Protein AF-A0A1N6FD63-F1 (afdb_monomer)

Foldseek 3Di:
DDDPPDFDDQAPLLAKEKEFPCLVVVVFPWWKWAAADAPDPRYLRIYIYGPPQDPVNVVDPVRIDIDDVRSSCSSPVQSQFCSPPDHGFIKTWDDPPVDIWIARPVVRDTDDSVSGHDHPDPPPPPDDWDFDDPVPDDPLLNVQQVLVVVLLVLLCVVVVHPDQADKTWTQDPPNQHIKIDHPDQFRFIWGAGSVRFIATDTNVDDPVRSVVCVVVPDTDPSVVSND

Solvent-accessible surface area (backbone atoms only — not comparable to full-atom values): 13283 Å² total; per-residue (Å²): 134,80,78,82,76,88,65,70,83,65,50,89,87,56,35,25,25,39,32,29,54,40,39,78,71,61,79,18,58,70,24,39,40,36,28,43,80,56,88,49,95,52,36,63,20,41,38,40,34,22,72,75,64,43,72,74,55,69,69,40,71,89,42,52,43,82,40,53,40,40,57,50,28,71,76,41,60,74,52,50,32,51,68,79,62,56,74,71,43,46,35,33,53,45,71,85,84,88,50,84,46,43,26,36,60,90,78,67,42,72,59,60,74,89,74,38,44,70,64,72,74,75,73,76,72,80,83,74,87,50,75,55,60,79,87,77,49,51,74,67,54,48,53,40,46,49,54,43,49,53,54,50,52,41,51,26,54,72,70,72,45,92,76,74,70,57,76,40,43,23,73,40,71,95,76,51,33,34,37,37,32,43,78,49,93,74,67,21,37,33,35,25,32,81,88,67,51,32,30,72,44,57,55,88,55,54,69,69,61,52,48,50,46,46,74,72,66,50,64,45,65,73,74,78,60,73,121

Sequence (227 aa):
MTMATSYPEFIPGAGASLATKNVLSGAGRVRWMVRKPSRQPADNGWRIMSHVDSSEYLSDSGNWVINDFNELCAIEPALLGIYDFPVGSDLQLVDDGSGIQIFDTASGREIPRSAFYVPPAPEPAEWRPEVVDPEALSSEQRELAATAAALFEQLARDAGQSDAGRLNVVPLPDDLGVAVVRAVRGSGVIFVARDSSVLYVTSAIDLPVGLDLFRNGQRTPLSSFEE

Mean predicted aligned error: 12.41 Å

Secondary structure (DSSP, 8-state):
----------STT--EEEEEHHHHTTSS-EEEEEE---SSTTEEEEEEEETT--HHHHH-GGGEEEEEHHHHHHH-GGGGGGTTPPTT-EEEEEE-SS-EEEEETTTTEEPPGGGS--PPPPPP------PPPTTTS-HHHHHHHHHHHHHHHHHHHHTT-S----EEEEEPGGG-EEEEEESSTT--EEEEETTS-EEEE-TTS-HHHHHHHHHTT----GGGG--

Radius of gyration: 27.79 Å; Cα contacts (8 Å, |Δi|>4): 361; chains: 1; bounding box: 59×38×75 Å

pLDDT: mean 89.86, std 12.22, range [31.77, 98.81]

Nearest PDB structures (foldseek):
  1oqn-assembly2_B  TM=5.383E-01  e=2.168E+00  Mus musculus
  1jqj-assembly1_A  TM=1.639E-01  e=1.010E+00  Escherichia coli
  8iuh-assembly1_V  TM=2.743E-01  e=6.249E+00  Homo sapiens
  8j1c-assembly2_C  TM=2.162E-01  e=3.086E+00  Pseudomonas veronii

InterPro domains:
  IPR018689 Immunity protein Imm33 domain [PF09951] (18-99)

Structure (mmCIF, N/CA/C/O backbone):
data_AF-A0A1N6FD63-F1
#
_entry.id   AF-A0A1N6FD63-F1
#
loop_
_atom_site.group_PDB
_atom_site.id
_atom_site.type_symbol
_atom_site.label_atom_id
_atom_site.label_alt_id
_atom_site.label_comp_id
_atom_site.label_asym_id
_atom_site.label_entity_id
_atom_site.label_seq_id
_atom_site.pdbx_PDB_ins_code
_atom_site.Cartn_x
_atom_site.Cartn_y
_atom_site.Cartn_z
_atom_site.occupancy
_atom_site.B_iso_or_equiv
_atom_site.auth_seq_id
_atom_site.auth_comp_id
_atom_site.auth_asym_id
_atom_site.auth_atom_id
_atom_site.pdbx_PDB_model_num
ATOM 1 N N . MET A 1 1 ? -7.715 20.588 -21.080 1.00 32.09 1 MET A N 1
ATOM 2 C CA . MET A 1 1 ? -8.654 20.014 -20.098 1.00 32.09 1 MET A CA 1
ATOM 3 C C . MET A 1 1 ? -8.247 18.560 -19.943 1.00 32.09 1 MET A C 1
ATOM 5 O O . MET A 1 1 ? -8.647 17.734 -20.748 1.00 32.09 1 MET A O 1
ATOM 9 N N . THR A 1 2 ? -7.290 18.295 -19.053 1.00 31.77 2 THR A N 1
ATOM 10 C CA . THR A 1 2 ? -6.753 16.945 -18.837 1.00 31.77 2 THR A CA 1
ATOM 11 C C . THR A 1 2 ? -7.797 16.185 -18.037 1.00 31.77 2 THR A C 1
ATOM 13 O O . THR A 1 2 ? -8.126 16.599 -16.928 1.00 31.77 2 THR A O 1
ATOM 16 N N . MET A 1 3 ? -8.383 15.145 -18.628 1.00 35.03 3 MET A N 1
ATOM 17 C CA . MET A 1 3 ? -9.205 14.204 -17.874 1.00 35.03 3 MET A CA 1
ATOM 18 C C . MET A 1 3 ? -8.296 13.605 -16.802 1.00 35.03 3 MET A C 1
ATOM 20 O O . MET A 1 3 ? -7.283 13.000 -17.140 1.00 35.03 3 MET A O 1
ATOM 24 N N . ALA A 1 4 ? -8.607 13.837 -15.528 1.00 41.84 4 ALA A N 1
ATOM 25 C CA . ALA A 1 4 ? -7.942 13.141 -14.441 1.00 41.84 4 ALA A CA 1
ATOM 26 C C . ALA A 1 4 ? -8.345 11.668 -14.548 1.00 41.84 4 ALA A C 1
ATOM 28 O O . ALA A 1 4 ? -9.450 11.287 -14.161 1.00 41.84 4 ALA A O 1
ATOM 29 N N . THR A 1 5 ? -7.491 10.853 -15.160 1.00 49.50 5 THR A N 1
ATOM 30 C CA . THR A 1 5 ? -7.631 9.402 -15.106 1.00 49.50 5 THR A CA 1
ATOM 31 C C . THR A 1 5 ? -7.457 9.015 -13.641 1.00 49.50 5 THR A C 1
ATOM 33 O O . THR A 1 5 ? -6.403 9.256 -13.064 1.00 49.50 5 THR A O 1
ATOM 36 N N . SER A 1 6 ? -8.506 8.498 -13.002 1.00 73.25 6 SER A N 1
ATOM 37 C CA . SER A 1 6 ? -8.419 8.030 -11.619 1.00 73.25 6 SER A CA 1
ATOM 38 C C . SER A 1 6 ? -7.707 6.679 -11.619 1.00 73.25 6 SER A C 1
ATOM 40 O O . SER A 1 6 ? -8.297 5.665 -11.984 1.00 73.25 6 SER A O 1
ATOM 42 N N . TYR A 1 7 ? -6.422 6.681 -11.275 1.00 74.69 7 TYR A N 1
ATOM 43 C CA . TYR A 1 7 ? -5.655 5.481 -10.942 1.00 74.69 7 TYR A CA 1
ATOM 44 C C . TYR A 1 7 ? -5.479 5.392 -9.415 1.00 74.69 7 TYR A C 1
ATOM 46 O O . TYR A 1 7 ? -5.524 6.426 -8.742 1.00 74.69 7 TYR A O 1
ATOM 54 N N . PRO A 1 8 ? -5.316 4.183 -8.842 1.00 79.19 8 PRO A N 1
ATOM 55 C CA . PRO A 1 8 ? -5.048 4.032 -7.414 1.00 79.19 8 PRO A CA 1
ATOM 56 C C . PRO A 1 8 ? -3.731 4.716 -7.020 1.00 79.19 8 PRO A C 1
ATOM 58 O O . PRO A 1 8 ? -2.739 4.613 -7.741 1.00 79.19 8 PRO A O 1
ATOM 61 N N . GLU A 1 9 ? -3.701 5.381 -5.864 1.00 84.69 9 GLU A N 1
ATOM 62 C CA . GLU A 1 9 ? -2.442 5.798 -5.240 1.00 84.69 9 GLU A CA 1
ATOM 63 C C . GLU A 1 9 ? -1.875 4.600 -4.471 1.00 84.69 9 GLU A C 1
ATOM 65 O O . GLU A 1 9 ? -2.417 4.190 -3.446 1.00 84.69 9 GLU A O 1
ATOM 70 N N . PHE A 1 10 ? -0.809 4.001 -4.997 1.00 88.19 10 PHE A N 1
ATOM 71 C CA . PHE A 1 10 ? -0.131 2.870 -4.365 1.00 88.19 10 PHE A CA 1
ATOM 72 C C . PHE A 1 10 ? 0.965 3.337 -3.408 1.00 88.19 10 PHE A C 1
ATOM 74 O O . PHE A 1 10 ? 1.183 2.735 -2.362 1.00 88.19 10 PHE A O 1
ATOM 81 N N . ILE A 1 11 ? 1.680 4.394 -3.793 1.00 90.94 11 ILE A N 1
ATOM 82 C CA . ILE A 1 11 ? 2.826 4.940 -3.076 1.00 90.94 11 ILE A CA 1
ATOM 83 C C . ILE A 1 11 ? 2.571 6.439 -2.871 1.00 90.94 11 ILE A C 1
ATOM 85 O O . ILE A 1 11 ? 2.655 7.207 -3.840 1.00 90.94 11 ILE A O 1
ATOM 89 N N . PRO A 1 12 ? 2.259 6.871 -1.636 1.00 88.94 12 PRO A N 1
ATOM 90 C CA . PRO A 1 12 ? 2.029 8.277 -1.336 1.00 88.94 12 PRO A CA 1
ATOM 91 C C . PRO A 1 12 ? 3.246 9.129 -1.690 1.00 88.94 12 PRO A C 1
ATOM 93 O O . PRO A 1 12 ? 4.368 8.845 -1.266 1.00 88.94 12 PRO A O 1
ATOM 96 N N . GLY A 1 13 ? 3.031 10.179 -2.484 1.00 90.19 13 GLY A N 1
ATOM 97 C CA . GLY A 1 13 ? 4.105 11.098 -2.868 1.00 90.19 13 GLY A CA 1
ATOM 98 C C . GLY A 1 13 ? 5.226 10.453 -3.694 1.00 90.19 13 GLY A C 1
ATOM 99 O O . GLY A 1 13 ? 6.366 10.909 -3.618 1.00 90.19 13 GLY A O 1
ATOM 100 N N . ALA A 1 14 ? 4.918 9.428 -4.500 1.00 93.50 14 ALA A N 1
ATOM 101 C CA . ALA A 1 14 ? 5.894 8.704 -5.330 1.00 93.50 14 ALA A CA 1
ATOM 102 C C . ALA A 1 14 ? 6.683 9.574 -6.327 1.00 93.50 14 ALA A C 1
ATOM 104 O O . ALA A 1 14 ? 7.684 9.135 -6.903 1.00 93.50 14 ALA A O 1
ATOM 105 N N . GLY A 1 15 ? 6.211 10.797 -6.565 1.00 95.62 15 GLY A N 1
ATOM 106 C CA . GLY A 1 15 ? 6.751 11.698 -7.565 1.00 95.62 15 GLY A CA 1
ATOM 107 C C . GLY A 1 15 ? 6.476 11.217 -8.987 1.00 95.62 15 GLY A C 1
ATOM 108 O O . GLY A 1 15 ? 5.678 10.316 -9.244 1.00 95.62 15 GLY A O 1
ATOM 109 N N . ALA A 1 16 ? 7.159 11.853 -9.924 1.00 96.50 16 ALA A N 1
ATOM 110 C CA . ALA A 1 16 ? 7.055 11.612 -11.345 1.00 96.50 16 ALA A CA 1
ATOM 111 C C . ALA A 1 16 ? 8.324 10.954 -11.892 1.00 96.50 16 ALA A C 1
ATOM 113 O O . ALA A 1 16 ? 9.440 11.197 -11.423 1.00 96.50 16 ALA A O 1
ATOM 114 N N . SER A 1 17 ? 8.146 10.164 -12.942 1.00 98.06 17 SER A N 1
ATOM 115 C CA . SER A 1 17 ? 9.206 9.486 -13.685 1.00 98.06 17 SER A CA 1
ATOM 116 C C . SER A 1 17 ? 9.139 9.864 -15.157 1.00 98.06 17 SER A C 1
ATOM 118 O O . SER A 1 17 ? 8.117 10.355 -15.633 1.00 98.06 17 SER A O 1
ATOM 120 N N . LEU A 1 18 ? 10.218 9.612 -15.903 1.00 98.12 18 LEU A N 1
ATOM 121 C CA . LEU A 1 18 ? 10.123 9.616 -17.362 1.00 98.12 18 LEU A CA 1
ATOM 122 C C . LEU A 1 18 ? 9.774 8.213 -17.847 1.00 98.12 18 LEU A C 1
ATOM 124 O O . LEU A 1 18 ? 10.431 7.245 -17.464 1.00 98.12 18 LEU A O 1
ATOM 128 N N . ALA A 1 19 ? 8.802 8.123 -18.743 1.00 98.62 19 ALA A N 1
ATOM 129 C CA . ALA A 1 19 ? 8.474 6.908 -19.470 1.00 98.62 19 ALA A CA 1
ATOM 130 C C . ALA A 1 19 ? 8.444 7.184 -20.974 1.00 98.62 19 ALA A C 1
ATOM 132 O O . ALA A 1 19 ? 8.231 8.320 -21.408 1.00 98.62 19 ALA A O 1
ATOM 133 N N . THR A 1 20 ? 8.670 6.156 -21.784 1.00 98.81 20 THR A N 1
ATOM 134 C CA . THR A 1 20 ? 8.522 6.286 -23.234 1.00 98.81 20 THR A CA 1
ATOM 135 C C . THR A 1 20 ? 7.053 6.220 -23.644 1.00 98.81 20 THR A C 1
ATOM 137 O O . THR A 1 20 ? 6.230 5.559 -23.006 1.00 98.81 20 THR A O 1
ATOM 140 N N . LYS A 1 21 ? 6.698 6.874 -24.755 1.00 98.62 21 LYS A N 1
ATOM 141 C CA . LYS A 1 21 ? 5.329 6.813 -25.302 1.00 98.62 21 LYS A CA 1
ATOM 142 C C . LYS A 1 21 ? 4.875 5.382 -25.614 1.00 98.62 21 LYS A C 1
ATOM 144 O O . LYS A 1 21 ? 3.678 5.107 -25.546 1.00 98.62 21 LYS A O 1
ATOM 149 N N . ASN A 1 22 ? 5.796 4.470 -25.931 1.00 98.56 22 ASN A N 1
ATOM 150 C CA . ASN A 1 22 ? 5.474 3.063 -26.179 1.00 98.56 22 ASN A CA 1
ATOM 151 C C . ASN A 1 22 ? 4.991 2.332 -24.917 1.00 98.56 22 ASN A C 1
ATOM 153 O O . ASN A 1 22 ? 4.078 1.518 -25.027 1.00 98.56 22 ASN A O 1
ATOM 157 N N . VAL A 1 23 ? 5.529 2.664 -23.735 1.00 98.31 23 VAL A N 1
ATOM 158 C CA . VAL A 1 23 ? 4.998 2.175 -22.449 1.00 98.31 23 VAL A CA 1
ATOM 159 C C . VAL A 1 23 ? 3.585 2.714 -22.223 1.00 98.31 23 VAL A C 1
ATOM 161 O O . VAL A 1 23 ? 2.652 1.948 -22.012 1.00 98.31 23 VAL A O 1
ATOM 164 N N . LEU A 1 24 ? 3.413 4.034 -22.328 1.00 97.69 24 LEU A N 1
ATOM 165 C CA . LEU A 1 24 ? 2.157 4.716 -21.984 1.00 97.69 24 LEU A CA 1
ATOM 166 C C . LEU A 1 24 ? 0.989 4.358 -22.906 1.00 97.69 24 LEU A C 1
ATOM 168 O O . LEU A 1 24 ? -0.153 4.279 -22.470 1.00 97.69 24 LEU A O 1
ATOM 172 N N . SER A 1 25 ? 1.270 4.150 -24.191 1.00 96.62 25 SER A N 1
ATOM 173 C CA . SER A 1 25 ? 0.261 3.734 -25.171 1.00 96.62 25 SER A CA 1
ATOM 174 C C . SER A 1 25 ? -0.016 2.229 -25.160 1.00 96.62 25 SER A C 1
ATOM 176 O O . SER A 1 25 ? -0.931 1.783 -25.849 1.00 96.62 25 SER A O 1
ATOM 178 N N . GLY A 1 26 ? 0.782 1.437 -24.434 1.00 95.56 26 GLY A N 1
ATOM 179 C CA . GLY A 1 26 ? 0.732 -0.025 -24.467 1.00 95.56 26 GLY A CA 1
ATOM 180 C C . GLY A 1 26 ? 1.291 -0.655 -25.751 1.00 95.56 26 GLY A C 1
ATOM 181 O O . GLY A 1 26 ? 1.183 -1.868 -25.923 1.00 95.56 26 GLY A O 1
ATOM 182 N N . ALA A 1 27 ? 1.905 0.130 -26.646 1.00 97.25 27 ALA A N 1
ATOM 183 C CA . ALA A 1 27 ? 2.554 -0.379 -27.859 1.00 97.25 27 ALA A CA 1
ATOM 184 C C . ALA A 1 27 ? 3.745 -1.304 -27.547 1.00 97.25 27 ALA A C 1
ATOM 186 O O . ALA A 1 27 ? 4.082 -2.180 -28.344 1.00 97.25 27 ALA A O 1
ATOM 187 N N . GLY A 1 28 ? 4.357 -1.139 -26.372 1.00 96.38 28 GLY A N 1
ATOM 188 C CA . GLY A 1 28 ? 5.348 -2.054 -25.831 1.00 96.38 28 GLY A CA 1
ATOM 189 C C . GLY A 1 28 ? 5.205 -2.220 -24.320 1.00 96.38 28 GLY A C 1
ATOM 190 O O . GLY A 1 28 ? 5.031 -1.254 -23.586 1.00 96.38 28 GLY A O 1
ATOM 191 N N . ARG A 1 29 ? 5.348 -3.458 -23.842 1.00 96.19 29 ARG A N 1
ATOM 192 C CA . ARG A 1 29 ? 5.493 -3.785 -22.418 1.00 96.19 29 ARG A CA 1
ATOM 193 C C . ARG A 1 29 ? 6.788 -3.215 -21.856 1.00 96.19 29 ARG A C 1
ATOM 195 O O . ARG A 1 29 ? 7.798 -3.206 -22.572 1.00 96.19 29 ARG A O 1
ATOM 202 N N . VAL A 1 30 ? 6.751 -2.815 -20.587 1.00 98.19 30 VAL A N 1
ATOM 203 C CA . VAL A 1 30 ? 7.925 -2.406 -19.808 1.00 98.19 30 VAL A CA 1
ATOM 204 C C . VAL A 1 30 ? 8.977 -3.514 -19.829 1.00 98.19 30 VAL A C 1
ATOM 206 O O . VAL A 1 30 ? 8.655 -4.695 -19.709 1.00 98.19 30 VAL A O 1
ATOM 209 N N . ARG A 1 31 ? 10.242 -3.130 -20.014 1.00 97.75 31 ARG A N 1
ATOM 210 C CA . ARG A 1 31 ? 11.370 -4.071 -20.065 1.00 97.75 31 ARG A CA 1
ATOM 211 C C . ARG A 1 31 ? 12.610 -3.558 -19.372 1.00 97.75 31 ARG A C 1
ATOM 213 O O . ARG A 1 31 ? 13.300 -4.355 -18.751 1.00 97.75 31 ARG A O 1
ATOM 220 N N . TRP A 1 32 ? 12.903 -2.272 -19.503 1.00 98.44 32 TRP A N 1
ATOM 221 C CA . TRP A 1 32 ? 14.128 -1.686 -18.979 1.00 98.44 32 TRP A CA 1
ATOM 222 C C . TRP A 1 32 ? 13.779 -0.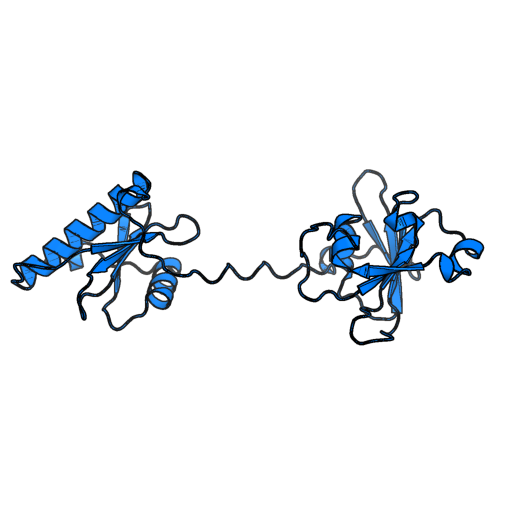533 -18.044 1.00 98.44 32 TRP A C 1
ATOM 224 O O . TRP A 1 32 ? 12.982 0.339 -18.402 1.00 98.44 32 TRP A O 1
ATOM 234 N N . MET A 1 33 ? 14.384 -0.517 -16.858 1.00 98.62 33 MET A N 1
ATOM 235 C CA . MET A 1 33 ? 14.182 0.526 -15.857 1.00 98.62 33 MET A CA 1
ATOM 236 C C . MET A 1 33 ? 15.530 0.993 -15.325 1.00 98.62 33 MET A C 1
ATOM 238 O O . MET A 1 33 ? 16.290 0.213 -14.760 1.00 98.62 33 MET A O 1
ATOM 242 N N . VAL A 1 34 ? 15.821 2.284 -15.475 1.00 98.44 34 VAL A N 1
ATOM 243 C CA . VAL A 1 34 ? 17.072 2.882 -14.990 1.00 98.44 34 VAL A CA 1
ATOM 244 C C . VAL A 1 34 ? 16.762 4.018 -14.031 1.00 98.44 34 VAL A C 1
ATOM 246 O O . VAL A 1 34 ? 15.936 4.877 -14.345 1.00 98.44 34 VAL A O 1
ATOM 249 N N . ARG A 1 35 ? 17.463 4.085 -12.893 1.00 98.50 35 ARG A N 1
ATOM 250 C CA . ARG A 1 35 ? 17.334 5.202 -11.948 1.00 98.50 35 ARG A CA 1
ATOM 251 C C . ARG A 1 35 ? 18.493 6.182 -12.084 1.00 98.50 35 ARG A C 1
ATOM 253 O O . ARG A 1 35 ? 19.657 5.831 -11.890 1.00 98.50 35 ARG A O 1
ATOM 260 N N . LYS A 1 36 ? 18.185 7.437 -12.404 1.00 98.06 36 LYS A N 1
ATOM 261 C CA . LYS A 1 36 ? 19.143 8.549 -12.507 1.00 98.06 36 LYS A CA 1
ATOM 262 C C . LYS A 1 36 ? 18.967 9.530 -11.340 1.00 98.06 36 LYS A C 1
ATOM 264 O O . LYS A 1 36 ? 17.921 9.512 -10.697 1.00 98.06 36 LYS A O 1
ATOM 269 N N . PRO A 1 37 ? 19.961 10.395 -11.061 1.00 97.94 37 PRO A N 1
ATOM 270 C CA . PRO A 1 37 ? 19.781 11.480 -10.103 1.00 97.94 37 PRO A CA 1
ATOM 271 C C . PRO A 1 37 ? 18.586 12.364 -10.482 1.00 97.94 37 PRO A C 1
ATOM 273 O O . PRO A 1 37 ? 18.441 12.741 -11.650 1.00 97.94 37 PRO A O 1
ATOM 276 N N . SER A 1 38 ? 17.762 12.704 -9.491 1.00 95.62 38 SER A N 1
ATOM 277 C CA . SER A 1 38 ? 16.631 13.620 -9.638 1.00 95.62 38 SER A CA 1
ATOM 278 C C . SER A 1 38 ? 17.079 14.975 -10.176 1.00 95.62 38 SER A C 1
ATOM 280 O O . SER A 1 38 ? 18.067 15.546 -9.713 1.00 95.62 38 SER A O 1
ATOM 282 N N . ARG A 1 39 ? 16.338 15.518 -11.146 1.00 91.19 39 ARG A N 1
ATOM 283 C CA . ARG A 1 39 ? 16.623 16.845 -11.725 1.00 91.19 39 ARG A CA 1
ATOM 284 C C . ARG A 1 39 ? 15.771 17.963 -11.128 1.00 91.19 39 ARG A C 1
ATOM 286 O O . ARG A 1 39 ? 16.118 19.131 -11.284 1.00 91.19 39 ARG A O 1
ATOM 293 N N . GLN A 1 40 ? 14.658 17.614 -10.487 1.00 91.12 40 GLN A N 1
ATOM 294 C CA . GLN A 1 40 ? 13.689 18.521 -9.867 1.00 91.12 40 GLN A CA 1
ATOM 295 C C . GLN A 1 40 ? 13.039 17.832 -8.654 1.00 91.12 40 GLN A C 1
ATOM 297 O O . GLN A 1 40 ? 13.084 16.604 -8.593 1.00 91.12 40 GLN A O 1
ATOM 302 N N . PRO A 1 41 ? 12.402 18.569 -7.720 1.00 90.25 41 PRO A N 1
ATOM 303 C CA . PRO A 1 41 ? 11.807 17.980 -6.514 1.00 90.25 41 PRO A CA 1
ATOM 304 C C . PRO A 1 41 ? 10.797 16.855 -6.776 1.00 90.25 41 PRO A C 1
ATOM 306 O O . PRO A 1 41 ? 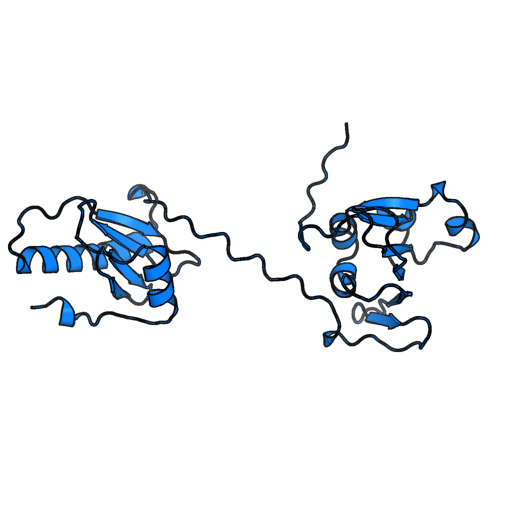10.735 15.909 -6.004 1.00 90.25 41 PRO A O 1
ATOM 309 N N . ALA A 1 42 ? 10.030 16.946 -7.867 1.00 91.25 42 ALA A N 1
ATOM 310 C CA . ALA A 1 42 ? 9.057 15.923 -8.240 1.00 91.25 42 ALA A CA 1
ATOM 311 C C . ALA A 1 42 ? 9.662 14.755 -9.042 1.00 91.25 42 ALA A C 1
ATOM 313 O O . ALA A 1 42 ? 8.996 13.745 -9.193 1.00 91.25 42 ALA A O 1
ATOM 314 N N . ASP A 1 43 ? 10.886 14.862 -9.574 1.00 96.94 43 ASP A N 1
ATOM 315 C CA . ASP A 1 43 ? 11.520 13.785 -10.353 1.00 96.94 43 ASP A CA 1
ATOM 316 C C . ASP A 1 43 ? 12.061 12.713 -9.402 1.00 96.94 43 ASP A C 1
ATOM 318 O O . ASP A 1 43 ? 13.037 12.946 -8.690 1.00 96.94 43 ASP A O 1
ATOM 322 N N . ASN A 1 44 ? 11.471 11.522 -9.406 1.00 97.25 44 ASN A N 1
ATOM 323 C CA . ASN A 1 44 ? 11.909 10.408 -8.559 1.00 97.25 44 ASN A CA 1
ATOM 324 C C . ASN A 1 44 ? 13.113 9.629 -9.137 1.00 97.25 44 ASN A C 1
ATOM 326 O O . ASN A 1 44 ? 13.628 8.697 -8.504 1.00 97.25 44 ASN A O 1
ATOM 330 N N . GLY A 1 45 ? 13.570 10.024 -10.332 1.00 98.12 45 GLY A N 1
ATOM 331 C CA . GLY A 1 45 ? 14.765 9.514 -10.992 1.00 98.12 45 GLY A CA 1
ATOM 332 C C . GLY A 1 45 ? 14.536 8.330 -11.932 1.00 98.12 45 GLY A C 1
ATOM 333 O O . GLY A 1 45 ? 15.433 8.023 -12.720 1.00 98.12 45 GLY A O 1
ATOM 334 N N . TRP A 1 46 ? 13.372 7.674 -11.906 1.00 98.69 46 TRP A N 1
ATOM 335 C CA . TRP A 1 46 ? 13.108 6.515 -12.764 1.00 98.69 46 TRP A CA 1
ATOM 336 C C . TRP A 1 46 ? 12.935 6.908 -14.233 1.00 98.69 46 TRP A C 1
ATOM 338 O O . TRP A 1 46 ? 12.327 7.932 -14.568 1.00 98.69 46 TRP A O 1
ATOM 348 N N . ARG A 1 47 ? 13.514 6.086 -15.111 1.00 98.38 47 ARG A N 1
ATOM 349 C CA . ARG A 1 47 ? 13.400 6.120 -16.571 1.00 98.38 47 ARG A CA 1
ATOM 350 C C . ARG A 1 47 ? 12.909 4.747 -17.019 1.00 98.38 47 ARG A C 1
ATOM 352 O O . ARG A 1 47 ? 13.636 3.770 -16.853 1.00 98.38 47 ARG A O 1
ATOM 359 N N . ILE A 1 48 ? 11.684 4.678 -17.529 1.00 98.81 48 ILE A N 1
ATOM 360 C CA . ILE A 1 48 ? 10.974 3.424 -17.806 1.00 98.81 48 ILE A CA 1
ATOM 361 C C . ILE A 1 48 ? 10.789 3.274 -19.314 1.00 98.81 48 ILE A C 1
ATOM 363 O O . ILE A 1 48 ? 10.233 4.152 -19.972 1.00 98.81 48 ILE A O 1
ATOM 367 N N . MET A 1 49 ? 11.287 2.171 -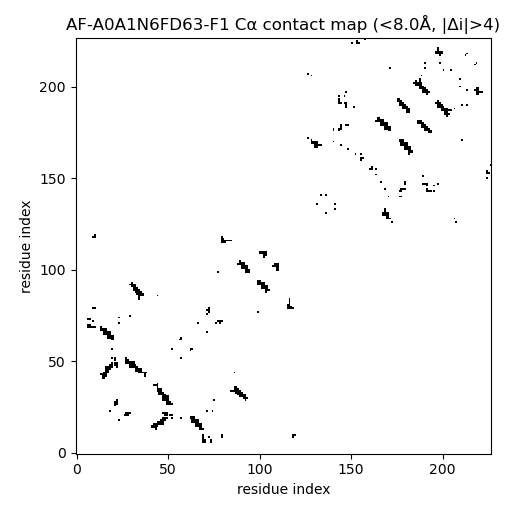19.863 1.00 98.69 49 MET A N 1
ATOM 368 C CA . MET A 1 49 ? 11.342 1.925 -21.303 1.00 98.69 49 MET A CA 1
ATOM 369 C C . MET A 1 49 ? 10.687 0.592 -21.643 1.00 98.69 49 MET A C 1
ATOM 371 O O . MET A 1 49 ? 10.669 -0.356 -20.846 1.00 98.69 49 MET A O 1
ATOM 375 N N . SER A 1 50 ? 10.171 0.517 -22.861 1.00 98.44 50 SER A N 1
ATOM 376 C CA . SER A 1 50 ? 9.543 -0.672 -23.403 1.00 98.44 50 SER A CA 1
ATOM 377 C C . SER A 1 50 ? 10.559 -1.594 -24.081 1.00 98.44 50 SER A C 1
ATOM 379 O O . SER A 1 50 ? 11.646 -1.179 -24.482 1.00 98.44 50 SER A O 1
ATOM 381 N N . HIS A 1 51 ? 10.190 -2.860 -24.261 1.00 97.56 51 HIS A N 1
ATOM 382 C CA . HIS A 1 51 ? 10.998 -3.823 -25.015 1.00 97.56 51 HIS A CA 1
ATOM 383 C C . HIS A 1 51 ? 11.151 -3.492 -26.511 1.00 97.56 51 HIS A C 1
ATOM 385 O O . HIS A 1 51 ? 12.026 -4.069 -27.153 1.00 97.56 51 HIS A O 1
ATOM 391 N N . VAL A 1 52 ? 10.319 -2.605 -27.073 1.00 98.12 52 VAL A N 1
ATOM 392 C CA . VAL A 1 52 ? 10.375 -2.223 -28.498 1.00 98.12 52 VAL A CA 1
ATOM 393 C C . VAL A 1 52 ? 11.160 -0.932 -28.741 1.00 98.12 52 VAL A C 1
ATOM 395 O O . VAL A 1 52 ? 11.341 -0.533 -29.890 1.00 98.12 52 VAL A O 1
ATOM 398 N N . ASP A 1 53 ? 11.632 -0.271 -27.681 1.00 98.44 53 ASP A N 1
ATOM 399 C CA . ASP A 1 53 ? 12.362 0.988 -27.802 1.00 98.44 53 ASP A CA 1
ATOM 400 C C . ASP A 1 53 ? 13.793 0.736 -28.298 1.00 98.44 53 ASP A C 1
ATOM 402 O O . ASP A 1 53 ? 14.628 0.177 -27.584 1.00 98.44 53 ASP A O 1
ATOM 406 N N . SER A 1 54 ? 14.097 1.166 -29.526 1.00 98.06 54 SER A N 1
ATOM 407 C CA . SER A 1 54 ? 15.463 1.141 -30.059 1.00 98.06 54 SER A CA 1
ATOM 408 C C . SER A 1 54 ? 16.306 2.302 -29.529 1.00 98.06 54 SER A C 1
ATOM 410 O O . SER A 1 54 ? 15.785 3.311 -29.049 1.00 98.06 54 SER A O 1
ATOM 412 N N . SER A 1 55 ? 17.629 2.212 -29.678 1.00 97.06 55 SER A N 1
ATOM 413 C CA . SER A 1 55 ? 18.531 3.315 -29.329 1.00 97.06 55 SER A CA 1
ATOM 414 C C . SER A 1 55 ? 18.220 4.597 -30.106 1.00 97.06 55 SER A C 1
ATOM 416 O O . SER A 1 55 ? 18.267 5.681 -29.528 1.00 97.06 55 SER A O 1
ATOM 418 N N . GLU A 1 56 ? 17.843 4.491 -31.383 1.00 98.12 56 GLU A N 1
ATOM 419 C CA . GLU A 1 56 ? 17.416 5.634 -32.197 1.00 98.12 56 GLU A CA 1
ATOM 420 C C . GLU A 1 56 ? 16.152 6.276 -31.617 1.00 98.12 56 GLU A C 1
ATOM 422 O O . GLU A 1 56 ? 16.092 7.497 -31.476 1.00 98.12 56 GLU A O 1
ATOM 427 N N . TYR A 1 57 ? 15.169 5.466 -31.211 1.00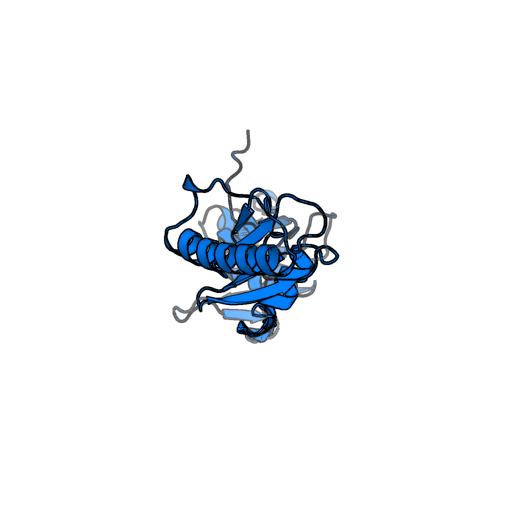 98.25 57 TYR A N 1
ATOM 428 C CA . TYR A 1 57 ? 13.920 5.954 -30.627 1.00 98.25 57 TYR A CA 1
ATOM 429 C C . TYR A 1 57 ? 14.156 6.663 -29.289 1.00 98.25 57 TYR A C 1
ATOM 431 O O . TYR A 1 57 ? 13.627 7.751 -29.056 1.00 98.25 57 TYR A O 1
ATOM 439 N N . LEU A 1 58 ? 14.995 6.074 -28.432 1.00 97.94 58 LEU A N 1
ATOM 440 C CA . LEU A 1 58 ? 15.349 6.628 -27.124 1.00 97.94 58 LEU A CA 1
ATOM 441 C C . LEU A 1 58 ? 16.177 7.916 -27.226 1.00 97.94 58 LEU A C 1
ATOM 443 O O . LEU A 1 58 ? 16.157 8.717 -26.289 1.00 97.94 58 LEU A O 1
ATOM 447 N N . SER A 1 59 ? 16.892 8.118 -28.339 1.00 97.12 59 SER A N 1
ATOM 448 C CA . SER A 1 59 ? 17.709 9.316 -28.568 1.00 97.12 59 SER A CA 1
ATOM 449 C C . SER A 1 59 ? 16.884 10.584 -28.824 1.00 97.12 59 SER A C 1
ATOM 451 O O . SER A 1 59 ? 17.377 11.691 -28.603 1.00 97.12 59 SER A O 1
ATOM 453 N N . ASP A 1 60 ? 15.622 10.439 -29.236 1.00 97.94 60 ASP A N 1
ATOM 454 C CA . ASP A 1 60 ? 14.695 11.550 -29.439 1.00 97.94 60 ASP A CA 1
ATOM 455 C C . ASP A 1 60 ? 13.952 11.888 -28.135 1.00 97.94 60 ASP A C 1
ATOM 457 O O . ASP A 1 60 ? 13.129 11.121 -27.626 1.00 97.94 60 ASP A O 1
ATOM 461 N N . SER A 1 61 ? 14.218 13.079 -27.590 1.00 96.50 61 SER A N 1
ATOM 462 C CA . SER A 1 61 ? 13.571 13.575 -26.370 1.00 96.50 61 SER A CA 1
ATOM 463 C C . SER A 1 61 ? 12.054 13.724 -26.512 1.00 96.50 61 SER A C 1
ATOM 465 O O . SER A 1 61 ? 11.345 13.648 -25.510 1.00 96.50 61 SER A O 1
ATOM 467 N N . GLY A 1 62 ? 11.542 13.866 -27.738 1.00 98.06 62 GLY A N 1
ATOM 468 C CA . GLY A 1 62 ? 10.117 13.895 -28.039 1.00 98.06 62 GLY A CA 1
ATOM 469 C C . GLY A 1 62 ? 9.398 12.575 -27.760 1.00 98.06 62 GLY A C 1
ATOM 470 O O . GLY A 1 62 ? 8.167 12.567 -27.716 1.00 98.06 62 GLY A O 1
ATOM 471 N N . ASN A 1 63 ? 10.117 11.470 -27.546 1.00 98.56 63 ASN A N 1
ATOM 472 C CA . ASN A 1 63 ? 9.536 10.165 -27.219 1.00 98.56 63 ASN A CA 1
ATOM 473 C C . ASN A 1 63 ? 9.385 9.901 -25.718 1.00 98.56 63 ASN A C 1
ATOM 475 O O . ASN A 1 63 ? 8.778 8.898 -25.335 1.00 98.56 63 ASN A O 1
ATOM 479 N N . TRP A 1 64 ? 9.881 10.808 -24.879 1.00 98.19 64 TRP A N 1
ATOM 480 C CA . TRP A 1 64 ? 9.803 10.715 -23.427 1.00 98.19 64 TRP A CA 1
ATOM 481 C C . TRP A 1 64 ? 8.700 11.612 -22.873 1.00 98.19 64 TRP A C 1
ATOM 483 O O . TRP A 1 64 ? 8.487 12.729 -23.343 1.00 98.19 64 TRP A O 1
ATOM 493 N N . VAL A 1 65 ? 8.012 11.130 -21.844 1.00 98.06 65 VAL A N 1
ATOM 494 C CA . VAL A 1 65 ? 6.927 11.845 -21.170 1.00 98.06 65 VAL A CA 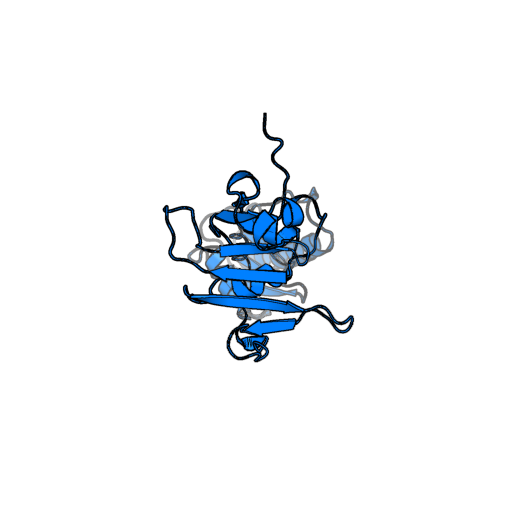1
ATOM 495 C C . VAL A 1 65 ? 7.144 11.758 -19.664 1.00 98.06 65 VAL A C 1
ATOM 497 O O . VAL A 1 65 ? 7.579 10.726 -19.157 1.00 98.06 65 VAL A O 1
ATOM 500 N N . ILE A 1 66 ? 6.890 12.864 -18.964 1.00 97.19 66 ILE A N 1
ATOM 501 C CA . ILE A 1 66 ? 6.860 12.898 -17.500 1.00 97.19 66 ILE A CA 1
ATOM 502 C C . ILE A 1 66 ? 5.477 12.420 -17.062 1.00 97.19 66 ILE A C 1
ATOM 504 O O . ILE A 1 66 ? 4.482 13.051 -17.419 1.00 97.19 66 ILE A O 1
ATOM 508 N N . ASN A 1 67 ? 5.429 11.354 -16.271 1.00 96.19 67 ASN A N 1
ATOM 509 C CA . ASN A 1 67 ? 4.195 10.789 -15.730 1.00 96.19 67 ASN A CA 1
ATOM 510 C C . ASN A 1 67 ? 4.317 10.565 -14.230 1.00 96.19 67 ASN A C 1
ATOM 512 O O . ASN A 1 67 ? 5.415 10.343 -13.716 1.00 96.19 67 ASN A O 1
ATOM 516 N N . ASP A 1 68 ? 3.180 10.610 -13.541 1.00 96.56 68 ASP A N 1
ATOM 517 C CA . ASP A 1 68 ? 3.086 10.175 -12.152 1.00 96.56 68 ASP A CA 1
ATOM 518 C C . ASP A 1 68 ? 3.514 8.705 -12.046 1.00 96.56 68 ASP A C 1
ATOM 520 O O . ASP A 1 68 ? 3.140 7.873 -12.877 1.00 96.56 68 ASP A O 1
ATOM 524 N N . PHE A 1 69 ? 4.323 8.368 -11.045 1.00 97.19 69 PHE A N 1
ATOM 525 C CA . PHE A 1 69 ? 4.811 7.000 -10.908 1.00 97.19 69 PHE A CA 1
ATOM 526 C C . PHE A 1 69 ? 3.690 5.999 -10.609 1.00 97.19 69 PHE A C 1
ATOM 528 O O . PHE A 1 69 ? 3.752 4.871 -11.090 1.00 97.19 69 PHE A O 1
ATOM 535 N N . ASN A 1 70 ? 2.638 6.397 -9.886 1.00 95.38 70 ASN A N 1
ATOM 536 C CA . ASN A 1 70 ? 1.488 5.530 -9.627 1.00 95.38 70 ASN A CA 1
ATOM 537 C C . ASN A 1 70 ? 0.692 5.232 -10.903 1.00 95.38 70 ASN A C 1
ATOM 539 O O . ASN A 1 70 ? 0.167 4.128 -11.039 1.00 95.38 70 ASN A O 1
ATOM 543 N N . GLU A 1 71 ? 0.656 6.157 -11.867 1.00 95.69 71 GLU A N 1
ATOM 544 C CA . GLU A 1 71 ? 0.076 5.887 -13.189 1.00 95.69 71 GLU A CA 1
ATOM 545 C C . GLU A 1 71 ? 0.871 4.791 -13.914 1.00 95.69 71 GLU A C 1
ATOM 547 O O . GLU A 1 71 ? 0.297 3.864 -14.484 1.00 95.69 71 GLU A O 1
ATOM 552 N N . LEU A 1 72 ? 2.203 4.842 -13.833 1.00 97.12 72 LEU A N 1
ATOM 553 C CA . LEU A 1 72 ? 3.072 3.812 -14.404 1.00 97.12 72 LEU A CA 1
ATOM 554 C C . LEU A 1 72 ? 2.905 2.470 -13.678 1.00 97.12 72 LEU A C 1
ATOM 556 O O . LEU A 1 72 ? 2.833 1.441 -14.342 1.00 97.12 72 LEU A O 1
ATOM 560 N N . CYS A 1 73 ? 2.760 2.468 -12.351 1.00 96.06 73 CYS A N 1
ATOM 561 C CA . CYS A 1 73 ? 2.447 1.264 -11.572 1.00 96.06 73 CYS A CA 1
ATOM 562 C C . CYS A 1 73 ? 1.073 0.670 -11.916 1.00 96.06 73 CYS A C 1
ATOM 564 O O . CYS A 1 73 ? 0.900 -0.544 -11.851 1.00 96.06 73 CYS A O 1
ATOM 566 N N . ALA A 1 74 ? 0.097 1.495 -12.303 1.00 94.56 74 ALA A N 1
ATOM 567 C CA . ALA A 1 74 ? -1.188 1.003 -12.793 1.00 94.56 74 ALA A CA 1
ATOM 568 C C . ALA A 1 74 ? -1.057 0.302 -14.161 1.00 94.56 74 ALA A C 1
ATOM 570 O O . ALA A 1 74 ? -1.816 -0.624 -14.442 1.00 94.56 74 ALA A O 1
ATOM 571 N N . ILE A 1 75 ? -0.095 0.718 -14.995 1.00 94.81 75 ILE A N 1
ATOM 572 C CA . ILE A 1 75 ? 0.231 0.069 -16.278 1.00 94.81 75 ILE A CA 1
ATOM 573 C C . ILE A 1 75 ? 1.045 -1.215 -16.055 1.00 94.81 75 ILE A C 1
ATOM 575 O O . ILE A 1 75 ? 0.734 -2.248 -16.644 1.00 94.81 75 ILE A O 1
ATOM 579 N N . GLU A 1 76 ? 2.082 -1.153 -15.218 1.00 95.69 76 GLU A N 1
ATOM 580 C CA . GLU A 1 76 ? 2.960 -2.275 -14.876 1.00 95.69 76 GLU A CA 1
ATOM 581 C C . GLU A 1 76 ? 3.158 -2.364 -13.349 1.00 95.69 76 GLU A C 1
ATOM 583 O O . GLU A 1 76 ? 4.029 -1.683 -12.793 1.00 95.69 76 GLU A O 1
ATOM 588 N N . PRO A 1 77 ? 2.387 -3.220 -12.649 1.00 94.25 77 PRO A N 1
ATOM 589 C CA . PRO A 1 77 ? 2.449 -3.352 -11.192 1.00 94.25 77 PRO A CA 1
ATOM 590 C C . PRO A 1 77 ? 3.813 -3.775 -10.639 1.00 94.25 77 PRO A C 1
ATOM 592 O O . PRO A 1 77 ? 4.121 -3.473 -9.485 1.00 94.25 77 PRO A O 1
ATOM 595 N N . ALA A 1 78 ? 4.664 -4.438 -11.432 1.00 94.69 78 ALA A N 1
ATOM 596 C CA . ALA A 1 78 ? 6.011 -4.806 -10.993 1.00 94.69 78 ALA A CA 1
ATOM 597 C C . ALA A 1 78 ? 6.898 -3.589 -10.671 1.00 94.69 78 ALA A C 1
ATOM 599 O O . ALA A 1 78 ? 7.883 -3.722 -9.941 1.00 94.69 78 ALA A O 1
ATOM 600 N N . LEU A 1 79 ? 6.536 -2.396 -11.158 1.00 97.44 79 LEU A N 1
ATOM 601 C CA . LEU A 1 79 ? 7.234 -1.152 -10.841 1.00 97.44 79 LEU A CA 1
ATOM 602 C C . LEU A 1 79 ? 7.142 -0.769 -9.358 1.00 97.44 79 LEU A C 1
ATOM 604 O O . LEU A 1 79 ? 8.051 -0.112 -8.851 1.00 97.44 79 LEU A O 1
ATOM 608 N N . LEU A 1 80 ? 6.112 -1.229 -8.638 1.00 95.81 80 LEU A N 1
ATOM 609 C CA . LEU A 1 80 ? 5.997 -1.010 -7.194 1.00 95.81 80 LEU A CA 1
ATOM 610 C C . LEU A 1 80 ? 7.230 -1.530 -6.458 1.00 95.81 80 LEU A C 1
ATOM 612 O O . LEU A 1 80 ? 7.790 -0.827 -5.623 1.00 95.81 80 LEU A O 1
ATOM 616 N N . GLY A 1 81 ? 7.690 -2.729 -6.823 1.00 96.19 81 GLY A N 1
ATOM 617 C CA . GLY A 1 81 ? 8.783 -3.411 -6.139 1.00 96.19 81 GLY A CA 1
ATOM 618 C C . GLY A 1 81 ? 10.148 -2.752 -6.316 1.00 96.19 81 GLY A C 1
ATOM 619 O O . GLY A 1 81 ? 11.042 -3.005 -5.516 1.00 96.19 81 GLY A O 1
ATOM 620 N N . ILE A 1 82 ? 10.330 -1.900 -7.327 1.00 97.62 82 ILE A N 1
ATOM 621 C CA . ILE A 1 82 ? 11.622 -1.243 -7.569 1.00 97.62 82 ILE A CA 1
ATOM 622 C C . ILE A 1 82 ? 11.701 0.160 -6.978 1.00 97.62 82 ILE A C 1
ATOM 624 O O . ILE A 1 82 ? 12.761 0.767 -7.044 1.00 97.62 82 ILE A O 1
ATOM 628 N N . TYR A 1 83 ? 10.609 0.705 -6.440 1.00 97.62 83 TYR A N 1
ATOM 629 C CA . TYR A 1 83 ? 10.470 2.138 -6.172 1.00 97.62 83 TYR A CA 1
ATOM 630 C C . TYR A 1 83 ? 11.675 2.778 -5.451 1.00 97.62 83 TYR A C 1
ATOM 632 O O . TYR A 1 83 ? 12.166 3.831 -5.878 1.00 97.62 83 TYR A O 1
ATOM 640 N N . ASP A 1 84 ? 12.189 2.126 -4.406 1.00 96.56 84 ASP A N 1
ATOM 641 C CA . ASP A 1 84 ? 13.251 2.634 -3.535 1.00 96.56 84 ASP A CA 1
ATOM 642 C C . ASP A 1 84 ? 14.677 2.188 -3.919 1.00 96.56 84 ASP A C 1
ATOM 644 O O . ASP A 1 84 ? 15.639 2.620 -3.279 1.00 96.56 84 ASP A O 1
ATOM 648 N N . PHE A 1 85 ? 14.851 1.426 -5.007 1.00 97.75 85 PHE A N 1
ATOM 649 C CA . PHE A 1 85 ? 16.167 0.961 -5.463 1.00 97.75 85 PHE A CA 1
ATOM 650 C C . PHE A 1 85 ? 17.115 2.132 -5.741 1.00 97.75 85 PHE A C 1
ATOM 652 O O . PHE A 1 85 ? 16.688 3.150 -6.284 1.00 97.75 85 PHE A O 1
ATOM 659 N N . PRO A 1 86 ? 18.414 2.036 -5.418 1.00 97.75 86 PRO A N 1
ATOM 660 C CA . PRO A 1 86 ? 19.309 3.188 -5.405 1.00 97.75 86 PRO A CA 1
ATOM 661 C C . PRO A 1 86 ? 19.473 3.849 -6.780 1.00 97.75 86 PRO A C 1
ATOM 663 O O . PRO A 1 86 ? 19.363 3.216 -7.833 1.00 97.75 86 PRO A O 1
ATOM 666 N N . VAL A 1 87 ? 19.804 5.142 -6.779 1.00 98.12 87 VAL A N 1
ATOM 667 C CA . VAL A 1 87 ? 20.267 5.832 -7.991 1.00 98.12 87 VAL A CA 1
ATOM 668 C C . VAL A 1 87 ? 21.473 5.085 -8.566 1.00 98.12 87 VAL A C 1
ATOM 670 O O . VAL A 1 87 ? 22.400 4.745 -7.837 1.00 98.12 87 VAL A O 1
ATOM 673 N N . GLY A 1 88 ? 21.459 4.848 -9.878 1.00 97.94 88 GLY A N 1
ATOM 674 C CA . GLY A 1 88 ? 22.430 3.997 -10.565 1.00 97.94 88 GLY A CA 1
ATOM 675 C C . GLY A 1 88 ? 21.903 2.601 -10.896 1.00 97.94 88 GLY A C 1
ATOM 676 O O . GLY A 1 88 ? 22.544 1.919 -11.687 1.00 97.94 88 GLY A O 1
ATOM 677 N N . SER A 1 89 ? 20.740 2.207 -10.363 1.00 98.31 89 SER A N 1
ATOM 678 C CA . SER A 1 89 ? 20.089 0.943 -10.727 1.00 98.31 89 SER A CA 1
ATOM 679 C C . SER A 1 89 ? 19.805 0.873 -12.226 1.00 98.31 89 SER A C 1
ATOM 681 O O . SER A 1 89 ? 19.323 1.847 -12.815 1.00 98.31 89 SER A O 1
ATOM 683 N N . ASP A 1 90 ? 20.084 -0.289 -12.808 1.00 98.44 90 ASP A N 1
ATOM 684 C CA . ASP A 1 90 ? 19.821 -0.648 -14.199 1.00 98.44 90 ASP A CA 1
ATOM 685 C C . ASP A 1 90 ? 19.205 -2.046 -14.202 1.00 98.44 90 ASP A C 1
ATOM 687 O O . ASP A 1 90 ? 19.876 -3.036 -13.904 1.00 98.44 90 ASP A O 1
ATOM 691 N N . LEU A 1 91 ? 17.899 -2.098 -14.437 1.00 98.62 91 LEU A N 1
ATOM 692 C CA . LEU A 1 91 ? 17.077 -3.271 -14.202 1.00 98.62 91 LEU A CA 1
ATOM 693 C C . LEU A 1 91 ? 16.379 -3.720 -15.482 1.00 98.62 91 LEU A C 1
ATOM 695 O O . LEU A 1 91 ? 15.925 -2.902 -16.290 1.00 98.62 91 LEU A O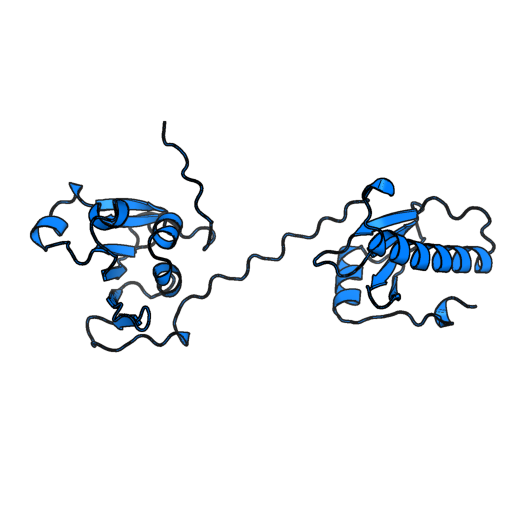 1
ATOM 699 N N . GLN A 1 92 ? 16.214 -5.032 -15.606 1.00 98.31 92 GLN A N 1
ATOM 700 C CA . GLN A 1 92 ? 15.441 -5.676 -16.654 1.00 98.31 92 GLN A CA 1
ATOM 701 C C . GLN A 1 92 ? 14.252 -6.433 -16.062 1.00 98.31 92 GLN A C 1
ATOM 703 O O . GLN A 1 92 ? 14.427 -7.278 -15.189 1.00 98.31 92 GLN A O 1
ATOM 708 N N . LEU A 1 93 ? 13.055 -6.183 -16.589 1.00 97.44 93 LEU A N 1
ATOM 709 C CA . LEU A 1 93 ? 11.841 -6.934 -16.280 1.00 97.44 93 LEU A CA 1
ATOM 710 C C . LEU A 1 93 ? 11.649 -8.072 -17.288 1.00 97.44 93 LEU A C 1
ATOM 712 O O . LEU A 1 93 ? 11.582 -7.847 -18.498 1.00 97.44 93 LEU A O 1
ATOM 716 N N . VAL A 1 94 ? 11.543 -9.306 -16.808 1.00 95.62 94 VAL A N 1
ATOM 717 C CA . VAL A 1 94 ? 11.318 -10.502 -17.627 1.00 95.62 94 VAL A CA 1
ATOM 718 C C . VAL A 1 94 ? 10.013 -11.168 -17.233 1.00 95.62 94 VAL A C 1
ATOM 720 O O . VAL A 1 94 ? 9.757 -11.365 -16.055 1.00 95.62 94 VAL A O 1
ATOM 723 N N . ASP A 1 95 ? 9.207 -11.517 -18.231 1.00 90.69 95 ASP A N 1
ATOM 724 C CA . ASP A 1 95 ? 8.037 -12.377 -18.083 1.00 90.69 95 ASP A CA 1
ATOM 725 C C . ASP A 1 95 ? 8.229 -13.569 -19.026 1.00 90.69 95 ASP A C 1
ATOM 727 O O . ASP A 1 95 ? 8.243 -13.408 -20.250 1.00 90.69 95 ASP A O 1
ATOM 731 N N . ASP A 1 96 ? 8.474 -14.744 -18.453 1.00 86.75 96 ASP A N 1
ATOM 732 C CA . ASP A 1 96 ? 8.661 -16.005 -19.175 1.00 86.75 96 ASP A CA 1
ATOM 733 C C . ASP A 1 96 ? 7.397 -16.888 -19.158 1.00 86.75 96 ASP A C 1
ATOM 735 O O . ASP A 1 96 ? 7.428 -18.043 -19.586 1.00 86.75 96 ASP A O 1
ATOM 739 N N . GLY A 1 97 ? 6.275 -16.345 -18.673 1.00 82.38 97 GLY A N 1
ATOM 740 C CA . GLY A 1 97 ? 5.019 -17.065 -18.483 1.00 82.38 97 GLY A CA 1
ATOM 741 C C . GLY A 1 97 ? 4.886 -17.767 -17.127 1.00 82.38 97 GLY A C 1
ATOM 742 O O . GLY A 1 97 ? 3.790 -18.228 -16.807 1.00 82.38 97 GLY A O 1
ATOM 743 N N . SER A 1 98 ? 5.944 -17.829 -16.309 1.00 80.81 98 SER A N 1
ATOM 744 C CA . SER A 1 98 ? 5.873 -18.288 -14.910 1.00 80.81 98 SER A CA 1
ATOM 745 C C . SER A 1 98 ? 5.620 -17.145 -13.916 1.00 80.81 98 SER A C 1
ATOM 747 O O . SER A 1 98 ? 5.266 -17.379 -12.757 1.00 80.81 98 SER A O 1
ATOM 749 N N . GLY A 1 99 ? 5.747 -15.904 -14.388 1.00 84.50 99 GLY A N 1
ATOM 750 C CA . GLY A 1 99 ? 5.549 -14.676 -13.634 1.00 84.50 99 GLY A CA 1
ATOM 751 C C . GLY A 1 99 ? 6.617 -13.637 -13.969 1.00 84.50 99 GLY A C 1
ATOM 752 O O . GLY A 1 99 ? 7.546 -13.891 -14.730 1.00 84.50 99 GLY A O 1
ATOM 753 N N . ILE A 1 100 ? 6.484 -12.454 -13.369 1.00 89.62 100 ILE A N 1
ATOM 754 C CA . ILE A 1 100 ? 7.455 -11.375 -13.550 1.00 89.62 100 ILE A CA 1
ATOM 755 C C . ILE A 1 100 ? 8.672 -11.596 -12.646 1.00 89.62 100 ILE A C 1
ATOM 757 O O . ILE A 1 100 ? 8.542 -11.790 -11.431 1.00 89.62 100 ILE A O 1
ATOM 761 N N . GLN A 1 101 ? 9.849 -11.498 -13.254 1.00 95.31 101 GLN A N 1
ATOM 762 C CA . GLN A 1 101 ? 11.165 -11.512 -12.632 1.00 95.31 101 GLN A CA 1
ATOM 763 C C . GLN A 1 101 ? 11.901 -10.209 -12.956 1.00 95.31 101 GLN A C 1
ATOM 765 O O . GLN A 1 101 ? 11.715 -9.622 -14.023 1.00 95.31 101 GLN A O 1
ATOM 770 N N . ILE A 1 102 ? 12.757 -9.754 -12.043 1.00 97.75 102 ILE A N 1
ATOM 771 C CA . ILE A 1 102 ? 13.558 -8.540 -12.227 1.00 97.75 102 ILE A CA 1
ATOM 772 C C . ILE A 1 102 ? 15.025 -8.913 -12.092 1.00 97.75 102 ILE A C 1
ATOM 774 O O . ILE A 1 102 ? 15.398 -9.595 -11.144 1.00 97.75 102 ILE A O 1
ATOM 778 N N . PHE A 1 103 ? 15.855 -8.457 -13.021 1.00 98.19 103 PHE A N 1
ATOM 779 C CA . PHE A 1 103 ? 17.290 -8.717 -13.044 1.00 98.19 103 PHE A CA 1
ATOM 780 C C . PHE A 1 103 ? 18.064 -7.405 -12.995 1.00 98.19 103 PHE A C 1
ATOM 782 O O . PHE A 1 103 ? 17.651 -6.425 -13.608 1.00 98.19 103 PHE A O 1
ATOM 789 N N . ASP A 1 104 ? 19.205 -7.394 -12.312 1.00 98.00 104 ASP A N 1
ATOM 790 C CA . ASP A 1 104 ? 20.218 -6.356 -12.503 1.00 98.00 104 ASP A CA 1
ATOM 791 C C . ASP A 1 104 ? 20.915 -6.584 -13.850 1.00 98.00 104 ASP A C 1
ATOM 793 O O . ASP A 1 104 ? 21.510 -7.641 -14.078 1.00 98.00 104 ASP A O 1
ATOM 797 N N . THR A 1 105 ? 20.838 -5.605 -14.751 1.00 96.88 105 THR A N 1
ATOM 798 C CA . THR A 1 105 ? 21.320 -5.744 -16.132 1.00 96.88 105 THR A CA 1
ATOM 799 C C . THR A 1 105 ? 22.830 -5.983 -16.185 1.00 96.88 105 THR A C 1
ATOM 801 O O . THR A 1 105 ? 23.305 -6.778 -16.995 1.00 96.88 105 THR A O 1
ATOM 804 N N . ALA A 1 106 ? 23.598 -5.310 -15.322 1.00 92.62 106 ALA A N 1
ATOM 805 C CA . ALA A 1 106 ? 25.057 -5.359 -15.352 1.00 92.62 106 ALA A CA 1
ATOM 806 C C . ALA A 1 106 ? 25.610 -6.725 -14.915 1.00 92.62 106 ALA A C 1
ATOM 808 O O . ALA A 1 106 ? 26.566 -7.228 -15.504 1.00 92.62 106 ALA A O 1
ATOM 809 N N . SER A 1 107 ? 25.020 -7.324 -13.881 1.00 95.38 107 SER A N 1
ATOM 810 C CA . SER A 1 107 ? 25.447 -8.616 -13.337 1.00 95.38 107 SER A CA 1
ATOM 811 C C . SER A 1 107 ? 24.672 -9.812 -13.892 1.00 95.38 107 SER A C 1
ATOM 813 O O . SER A 1 107 ? 25.123 -10.947 -13.726 1.00 95.38 107 SER A O 1
ATOM 815 N N . GLY A 1 108 ? 23.511 -9.587 -14.514 1.00 96.50 108 GLY A N 1
ATOM 816 C CA . GLY A 1 108 ? 22.595 -10.637 -14.966 1.00 96.50 108 GLY A CA 1
ATOM 817 C C . GLY A 1 108 ? 21.946 -11.422 -13.822 1.00 96.50 108 GLY A C 1
ATOM 818 O O . GLY A 1 108 ? 21.403 -12.502 -14.048 1.00 96.50 108 GLY A O 1
ATOM 819 N N . ARG A 1 109 ? 22.036 -10.930 -12.581 1.00 97.06 109 ARG A N 1
ATOM 820 C CA . ARG A 1 109 ? 21.482 -11.602 -11.401 1.00 97.06 109 ARG A CA 1
ATOM 821 C C . ARG A 1 109 ? 20.029 -11.216 -11.192 1.00 97.06 109 ARG A C 1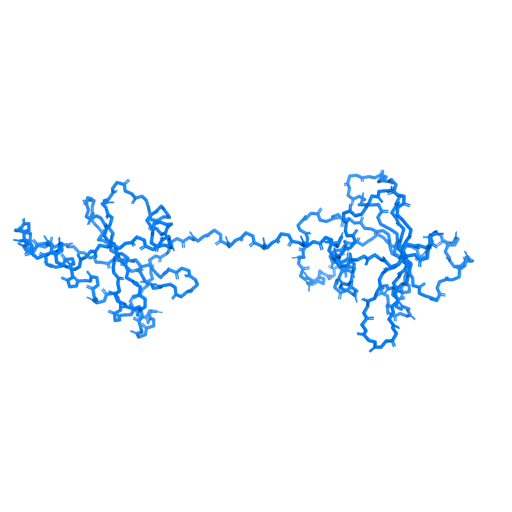
ATOM 823 O O . ARG A 1 109 ? 19.690 -10.037 -11.243 1.00 97.06 109 ARG A O 1
ATOM 830 N N . GLU A 1 110 ? 19.199 -12.208 -10.890 1.00 97.31 110 GLU A N 1
ATOM 831 C CA . GLU A 1 110 ? 17.828 -11.972 -10.443 1.00 97.31 110 GLU A CA 1
ATOM 832 C C . GLU A 1 110 ? 17.832 -11.251 -9.091 1.00 97.31 110 GLU A C 1
ATOM 834 O O . GLU A 1 110 ? 18.587 -11.594 -8.174 1.00 97.31 110 GLU A O 1
ATOM 839 N N . ILE A 1 111 ? 16.975 -10.245 -8.973 1.00 97.25 111 ILE A N 1
ATOM 840 C CA . ILE A 1 111 ? 16.706 -9.534 -7.737 1.00 97.25 111 ILE A CA 1
ATOM 841 C C . ILE A 1 111 ? 15.719 -10.373 -6.917 1.00 97.25 111 ILE A C 1
ATOM 843 O O . ILE A 1 111 ? 14.599 -10.623 -7.371 1.00 97.25 111 ILE A O 1
ATOM 847 N N . PRO A 1 112 ? 16.086 -10.806 -5.698 1.00 95.25 112 PRO A N 1
ATOM 848 C CA . PRO A 1 112 ? 15.179 -11.579 -4.868 1.00 95.25 112 PRO A CA 1
ATOM 849 C C . PRO A 1 112 ? 13.983 -10.719 -4.450 1.00 95.25 112 PRO A C 1
ATOM 851 O O . PRO A 1 112 ? 14.146 -9.558 -4.079 1.00 95.25 112 PRO A O 1
ATOM 854 N N . ARG A 1 113 ? 12.784 -11.311 -4.407 1.00 90.56 113 ARG A N 1
ATOM 855 C CA . ARG A 1 113 ? 11.554 -10.605 -3.994 1.00 90.56 113 ARG A CA 1
ATOM 856 C C . ARG A 1 113 ? 11.643 -9.943 -2.618 1.00 90.56 113 ARG A C 1
ATOM 858 O O . ARG A 1 113 ? 10.974 -8.949 -2.385 1.00 90.56 113 ARG A O 1
ATOM 865 N N . SER A 1 114 ? 12.470 -10.463 -1.711 1.00 93.62 114 SER A N 1
ATOM 866 C CA . SER A 1 114 ? 12.700 -9.857 -0.391 1.00 93.62 114 SER A CA 1
ATOM 867 C C . SER A 1 114 ? 13.394 -8.493 -0.448 1.00 93.62 114 SER A C 1
ATOM 869 O O . SER A 1 114 ? 13.414 -7.794 0.557 1.00 93.62 114 SER A O 1
ATOM 871 N N . ALA A 1 115 ? 14.007 -8.141 -1.581 1.00 94.88 115 ALA A N 1
ATOM 872 C CA . ALA A 1 115 ? 14.596 -6.828 -1.810 1.00 94.88 115 ALA A CA 1
ATOM 873 C C . ALA A 1 115 ? 13.595 -5.828 -2.404 1.00 94.88 115 ALA A C 1
ATOM 875 O O . ALA A 1 115 ? 13.946 -4.665 -2.553 1.00 94.88 115 ALA A O 1
ATOM 876 N N . PHE A 1 116 ? 12.390 -6.265 -2.782 1.00 95.38 116 PHE A N 1
ATOM 877 C CA . PHE A 1 116 ? 11.403 -5.375 -3.377 1.00 95.38 116 PHE A CA 1
ATOM 878 C C . PHE A 1 116 ? 10.807 -4.445 -2.328 1.00 95.38 116 PHE A C 1
ATOM 880 O O . PHE A 1 116 ? 10.499 -4.862 -1.209 1.00 95.38 116 PHE A O 1
ATOM 887 N N . TYR A 1 117 ? 10.579 -3.201 -2.734 1.00 94.00 117 TYR A N 1
ATOM 888 C CA . TYR A 1 117 ? 9.773 -2.266 -1.979 1.00 94.00 117 TYR A CA 1
ATOM 889 C C . TYR A 1 117 ? 8.368 -2.836 -1.776 1.00 94.00 117 TYR A C 1
ATOM 891 O O . TYR A 1 117 ? 7.695 -3.265 -2.718 1.00 94.00 117 TYR A O 1
ATOM 899 N N . VAL A 1 118 ? 7.924 -2.812 -0.527 1.00 89.00 118 VAL A N 1
ATOM 900 C CA . VAL A 1 118 ? 6.544 -3.090 -0.153 1.00 89.00 118 VAL A CA 1
ATOM 901 C C . VAL A 1 118 ? 5.957 -1.748 0.255 1.00 89.00 118 VAL A C 1
ATOM 903 O O . VAL A 1 118 ? 6.436 -1.180 1.243 1.00 89.00 118 VAL A O 1
ATOM 906 N N . PRO A 1 119 ? 4.964 -1.214 -0.485 1.00 82.81 119 PRO A N 1
ATOM 907 C CA . PRO A 1 119 ? 4.264 -0.021 -0.046 1.00 82.81 119 PRO A CA 1
ATOM 908 C C . PRO A 1 119 ? 3.811 -0.210 1.399 1.00 82.81 119 PRO A C 1
ATOM 910 O O . PRO A 1 119 ? 3.330 -1.302 1.734 1.00 82.81 119 PRO A O 1
ATOM 913 N N . PRO A 1 120 ? 3.986 0.797 2.274 1.00 71.94 120 PRO A N 1
ATOM 914 C CA . PRO A 1 120 ? 3.416 0.717 3.603 1.00 71.94 120 PRO A CA 1
ATOM 915 C C . PRO A 1 120 ? 1.937 0.399 3.428 1.00 71.94 120 PRO A C 1
ATOM 917 O O . PRO A 1 120 ? 1.282 0.950 2.536 1.00 71.94 120 PRO A O 1
ATOM 920 N N . ALA A 1 121 ? 1.421 -0.518 4.248 1.00 63.78 121 ALA A N 1
ATOM 921 C CA . ALA A 1 121 ? -0.020 -0.680 4.323 1.00 63.78 121 ALA A CA 1
ATOM 922 C C . ALA A 1 121 ? -0.616 0.723 4.504 1.00 63.78 121 ALA A C 1
ATOM 924 O O . ALA A 1 121 ? -0.029 1.507 5.264 1.00 63.78 121 ALA A O 1
ATOM 925 N N . PRO A 1 122 ? -1.706 1.072 3.794 1.00 57.56 122 PRO A N 1
ATOM 926 C CA . PRO A 1 122 ? -2.383 2.324 4.077 1.00 57.56 122 PRO A CA 1
ATOM 927 C C . PRO A 1 122 ? -2.577 2.369 5.588 1.00 57.56 122 PRO A C 1
ATOM 929 O O . PRO A 1 122 ? -3.036 1.374 6.165 1.00 57.56 122 PRO A O 1
ATOM 932 N N . GLU A 1 123 ? -2.143 3.455 6.235 1.00 54.06 123 GLU A N 1
ATOM 933 C CA . GLU A 1 123 ? -2.461 3.610 7.650 1.00 54.06 123 GLU A CA 1
ATOM 934 C C . GLU A 1 123 ? -3.969 3.394 7.763 1.00 54.06 123 GLU A C 1
ATOM 936 O O . GLU A 1 123 ? -4.705 3.962 6.941 1.00 54.06 123 GLU A O 1
ATOM 941 N N . PRO A 1 124 ? -4.434 2.495 8.654 1.00 55.84 124 PRO A N 1
ATOM 942 C CA . PRO A 1 124 ? -5.856 2.232 8.765 1.00 55.84 124 PRO A CA 1
ATOM 943 C C . PRO A 1 124 ? -6.520 3.589 8.918 1.00 55.84 124 PRO A C 1
ATOM 945 O O . PRO A 1 124 ? -6.113 4.357 9.793 1.00 55.84 124 PRO A O 1
ATOM 948 N N . ALA A 1 125 ? -7.439 3.907 7.997 1.00 58.28 125 ALA A N 1
ATOM 949 C CA . ALA A 1 125 ? -8.082 5.210 7.950 1.00 58.28 125 ALA A CA 1
ATOM 950 C C . ALA A 1 125 ? -8.457 5.591 9.381 1.00 58.28 125 ALA A C 1
ATOM 952 O O . ALA A 1 125 ? -9.111 4.789 10.053 1.00 58.28 125 ALA A O 1
ATOM 953 N N . GLU A 1 126 ? -7.955 6.736 9.858 1.00 66.88 126 GLU A N 1
ATOM 954 C CA . GLU A 1 126 ? -8.120 7.168 11.246 1.00 66.88 126 GLU A CA 1
ATOM 955 C C . GLU A 1 126 ? -9.590 6.976 11.627 1.00 66.88 126 GLU A C 1
ATOM 957 O O . GLU A 1 126 ? -10.474 7.623 11.057 1.00 66.88 126 GLU A O 1
ATOM 962 N N . TRP A 1 127 ? -9.872 6.007 12.505 1.00 78.50 127 TRP A N 1
ATOM 963 C CA . TRP A 1 127 ? -11.250 5.679 12.838 1.00 78.50 127 TRP A CA 1
ATOM 964 C C . TRP A 1 127 ? -11.859 6.885 13.539 1.00 78.50 127 TRP A C 1
ATOM 966 O O . TRP A 1 127 ? -11.452 7.263 14.639 1.00 78.50 127 TRP A O 1
ATOM 976 N N . ARG A 1 128 ? -12.833 7.504 12.874 1.00 81.44 128 ARG A N 1
ATOM 977 C CA . ARG A 1 128 ? -13.590 8.628 13.410 1.00 81.44 128 ARG A CA 1
ATOM 978 C C . ARG A 1 128 ? -14.857 8.075 14.040 1.00 81.44 128 ARG A C 1
ATOM 980 O O . ARG A 1 128 ? -15.718 7.594 13.307 1.00 81.44 128 ARG A O 1
ATOM 987 N N . PRO A 1 129 ? -14.984 8.113 15.373 1.00 85.81 129 PRO A N 1
ATOM 988 C CA . PRO A 1 129 ? -16.155 7.565 16.022 1.00 85.81 129 PRO A CA 1
ATOM 989 C C . PRO A 1 129 ? -17.379 8.415 15.707 1.00 85.81 129 PRO A C 1
ATOM 991 O O . PRO A 1 129 ? -17.470 9.576 16.107 1.00 85.81 129 PRO A O 1
ATOM 994 N N . GLU A 1 130 ? -18.323 7.816 14.995 1.00 89.88 130 GLU A N 1
ATOM 995 C CA . GLU A 1 130 ? -19.600 8.425 14.663 1.00 89.88 130 GLU A CA 1
ATOM 996 C C . GLU A 1 130 ? -20.719 7.703 15.409 1.00 89.88 130 GLU A C 1
ATOM 998 O O . GLU A 1 130 ? -20.806 6.473 15.408 1.00 89.88 130 GLU A O 1
ATOM 1003 N N . VAL A 1 131 ? -21.572 8.479 16.076 1.00 90.12 131 VAL A N 1
ATOM 1004 C CA . VAL A 1 131 ? -22.805 7.945 16.649 1.00 90.12 131 VAL A CA 1
ATOM 1005 C C . VAL A 1 131 ? -23.759 7.682 15.499 1.00 90.12 131 VAL A C 1
ATOM 1007 O O . VAL A 1 131 ? -24.150 8.612 14.799 1.00 90.12 131 VAL A O 1
ATOM 1010 N N . VAL A 1 132 ? -24.137 6.423 15.324 1.00 90.19 132 VAL A N 1
ATOM 1011 C CA . VAL A 1 132 ? -25.020 6.008 14.236 1.00 90.19 132 VAL A CA 1
ATOM 1012 C C . VAL A 1 132 ? -26.464 5.977 14.725 1.00 90.19 132 VAL A C 1
ATOM 1014 O O . VAL A 1 132 ? -26.749 5.567 15.856 1.00 90.19 132 VAL A O 1
ATOM 1017 N N . ASP A 1 133 ? -27.389 6.414 13.868 1.00 88.88 133 ASP A N 1
ATOM 1018 C CA . ASP A 1 133 ? -28.820 6.309 14.141 1.00 88.88 133 ASP A CA 1
ATOM 1019 C C . ASP A 1 133 ? -29.221 4.836 14.349 1.00 88.88 133 ASP A C 1
ATOM 1021 O O . ASP A 1 133 ? -28.807 3.974 13.571 1.00 88.88 133 ASP A O 1
ATOM 1025 N N . PRO A 1 134 ? -30.063 4.505 15.350 1.00 85.00 134 PRO A N 1
ATOM 1026 C CA . PRO A 1 134 ? -30.417 3.114 15.648 1.00 85.00 134 PRO A CA 1
ATOM 1027 C C . PRO A 1 134 ? -31.009 2.327 14.468 1.00 85.00 134 PRO A C 1
ATOM 1029 O O . PRO A 1 134 ? -30.886 1.104 14.425 1.00 85.00 134 PRO A O 1
ATOM 1032 N N . GLU A 1 135 ? -31.649 3.013 13.518 1.00 88.12 135 GLU A N 1
ATOM 1033 C CA . GLU A 1 135 ? -32.226 2.415 12.306 1.00 88.12 135 GLU A CA 1
ATOM 1034 C C . GLU A 1 135 ? -31.172 2.016 11.262 1.00 88.12 135 GLU A C 1
ATOM 1036 O O . GLU A 1 135 ? -31.436 1.145 10.436 1.00 88.12 135 GLU A O 1
ATOM 1041 N N . ALA A 1 136 ? -29.980 2.617 11.309 1.00 91.38 136 ALA A N 1
ATOM 1042 C CA . ALA A 1 136 ? -28.869 2.313 10.410 1.00 91.38 136 ALA A CA 1
ATOM 1043 C C . ALA A 1 136 ? -27.969 1.173 10.926 1.00 91.38 136 ALA A C 1
ATOM 1045 O O . ALA A 1 136 ? -27.113 0.684 10.188 1.00 91.38 136 ALA A O 1
ATOM 1046 N N . LEU A 1 137 ? -28.161 0.726 12.173 1.00 92.12 137 LEU A N 1
ATOM 1047 C CA . LEU A 1 137 ? -27.423 -0.400 12.744 1.00 92.12 137 LEU A CA 1
ATOM 1048 C C . LEU A 1 137 ? -27.868 -1.732 12.127 1.00 92.12 137 LEU A C 1
ATOM 1050 O O . LEU A 1 137 ? -29.062 -2.008 11.965 1.00 92.12 137 LEU A O 1
ATOM 1054 N N . SER A 1 138 ? -26.902 -2.615 11.871 1.00 94.69 138 SER A N 1
ATOM 1055 C CA . SER A 1 138 ? -27.197 -4.000 11.496 1.00 94.69 138 SER A CA 1
ATOM 1056 C C . SER A 1 138 ? -27.925 -4.739 12.631 1.00 94.69 138 SER A C 1
ATOM 1058 O O . SER A 1 138 ? -27.936 -4.308 13.786 1.00 94.69 138 SER A O 1
ATOM 1060 N N . SER A 1 139 ? -28.568 -5.872 12.329 1.00 94.88 139 SER A N 1
ATOM 1061 C CA . SER A 1 139 ? -29.199 -6.698 13.373 1.00 94.88 139 SER A CA 1
ATOM 1062 C C . SER A 1 139 ? -28.187 -7.170 14.422 1.00 94.88 139 SER A C 1
ATOM 1064 O O . SER A 1 139 ? -28.466 -7.059 15.609 1.00 94.88 139 SER A O 1
ATOM 1066 N N . GLU A 1 140 ? -26.990 -7.579 13.993 1.00 95.12 140 GLU A N 1
ATOM 1067 C CA . GLU A 1 140 ? -25.899 -7.974 14.893 1.00 95.12 140 GLU A CA 1
ATOM 1068 C C . GLU A 1 140 ? -25.456 -6.803 15.783 1.00 95.12 140 GLU A C 1
ATOM 1070 O O . GLU A 1 140 ? -25.408 -6.928 17.001 1.00 95.12 140 GLU A O 1
ATOM 1075 N N . GLN A 1 141 ? -25.234 -5.616 15.212 1.00 95.94 141 GLN A N 1
ATOM 1076 C CA . GLN A 1 141 ? -24.855 -4.432 15.993 1.00 95.94 141 GLN A CA 1
ATOM 1077 C C . GLN A 1 141 ? -25.929 -4.028 17.012 1.00 95.94 141 GLN A C 1
ATOM 1079 O O . GLN A 1 141 ? -25.590 -3.572 18.104 1.00 95.94 141 GLN A O 1
ATOM 1084 N N . ARG A 1 142 ? -27.216 -4.210 16.688 1.00 95.62 142 ARG A N 1
ATOM 1085 C CA . ARG A 1 142 ? -28.324 -3.969 17.627 1.00 95.62 142 ARG A CA 1
ATOM 1086 C C . ARG A 1 142 ? -28.319 -4.957 18.791 1.00 95.62 142 ARG A C 1
ATOM 1088 O O . ARG A 1 142 ? -28.567 -4.539 19.918 1.00 95.62 142 ARG A O 1
ATOM 1095 N N . GLU A 1 143 ? -28.004 -6.226 18.545 1.00 96.12 143 GLU A N 1
ATOM 1096 C CA . GLU A 1 143 ? -27.860 -7.238 19.600 1.00 96.12 143 GLU A CA 1
ATOM 1097 C C . GLU A 1 143 ? -26.679 -6.917 20.524 1.00 96.12 143 GLU A C 1
ATOM 1099 O O . GLU A 1 143 ? -26.836 -6.895 21.745 1.00 96.12 143 GLU A O 1
ATOM 1104 N N . LEU A 1 144 ? -25.521 -6.558 19.960 1.00 97.56 144 LEU A N 1
ATOM 1105 C CA . LEU A 1 144 ? -24.356 -6.146 20.749 1.00 97.56 144 LEU A CA 1
ATOM 1106 C C . LEU A 1 144 ? -24.637 -4.871 21.562 1.00 97.56 144 LEU A C 1
ATOM 1108 O O . LEU A 1 144 ? -24.267 -4.776 22.734 1.00 97.56 144 LEU A O 1
ATOM 1112 N N . ALA A 1 145 ? -25.337 -3.899 20.971 1.00 95.88 145 ALA A N 1
ATOM 1113 C CA . ALA A 1 145 ? -25.741 -2.683 21.667 1.00 95.88 145 ALA A CA 1
ATOM 1114 C C . ALA A 1 145 ? -26.736 -2.967 22.805 1.00 95.88 145 ALA A C 1
ATOM 1116 O O . ALA A 1 145 ? -26.651 -2.329 23.855 1.00 95.88 145 ALA A O 1
ATOM 1117 N N . ALA A 1 146 ? -27.641 -3.937 22.633 1.00 95.12 146 ALA A N 1
ATOM 1118 C CA . ALA A 1 146 ? -28.566 -4.366 23.679 1.00 95.12 146 ALA A CA 1
ATOM 1119 C C . ALA A 1 146 ? -27.832 -5.007 24.869 1.00 95.12 146 ALA A C 1
ATOM 1121 O O . ALA A 1 146 ? -28.176 -4.718 26.015 1.00 95.12 146 ALA A O 1
ATOM 1122 N N . THR A 1 147 ? -26.776 -5.790 24.617 1.00 96.19 147 THR A N 1
ATOM 1123 C CA . THR A 1 147 ? -25.895 -6.318 25.674 1.00 96.19 147 THR A CA 1
ATOM 1124 C C . THR A 1 147 ? -25.290 -5.194 26.510 1.00 96.19 147 THR A C 1
ATOM 1126 O O . THR A 1 147 ? -25.403 -5.198 27.735 1.00 96.19 147 THR A O 1
ATOM 1129 N N . ALA A 1 148 ? -24.700 -4.182 25.868 1.00 95.00 148 ALA A N 1
ATOM 1130 C CA . ALA A 1 148 ? -24.168 -3.030 26.593 1.00 95.00 148 ALA A CA 1
ATOM 1131 C C . ALA A 1 148 ? -25.258 -2.235 27.322 1.00 95.00 148 ALA A C 1
ATOM 1133 O O . ALA A 1 148 ? -25.021 -1.774 28.436 1.00 95.00 148 ALA A O 1
ATOM 1134 N N . ALA A 1 149 ? -26.442 -2.074 26.723 1.00 93.25 149 ALA A N 1
ATOM 1135 C CA . ALA A 1 149 ? -27.555 -1.366 27.347 1.00 93.25 149 ALA A CA 1
ATOM 1136 C C . ALA A 1 149 ? -27.986 -2.031 28.662 1.00 93.25 149 ALA A C 1
ATOM 1138 O O . ALA A 1 149 ? -28.127 -1.338 29.669 1.00 93.25 149 ALA A O 1
ATOM 1139 N N . ALA A 1 150 ? -28.101 -3.362 28.680 1.00 93.12 150 ALA A N 1
ATOM 1140 C CA . ALA A 1 150 ? -28.442 -4.124 29.879 1.00 93.12 150 ALA A CA 1
ATOM 1141 C C . ALA A 1 150 ? -27.396 -3.957 30.996 1.00 93.12 150 ALA A C 1
ATOM 1143 O O . ALA A 1 150 ? -27.755 -3.728 32.152 1.00 93.12 150 ALA A O 1
ATOM 1144 N N . LEU A 1 151 ? -26.104 -3.999 30.651 1.00 93.50 151 LEU A N 1
ATOM 1145 C CA . LEU A 1 151 ? -25.011 -3.774 31.608 1.00 93.50 151 LEU A CA 1
ATOM 1146 C C . LEU A 1 151 ? -25.021 -2.349 32.160 1.00 93.50 151 LEU A C 1
ATOM 1148 O O . LEU A 1 151 ? -24.819 -2.116 33.348 1.00 93.50 151 LEU A O 1
ATOM 1152 N N . PHE A 1 152 ? -25.300 -1.378 31.301 1.00 90.94 152 PHE A N 1
ATOM 1153 C CA . PHE A 1 152 ? -25.445 0.003 31.711 1.00 90.94 152 PHE A CA 1
ATOM 1154 C C . PHE A 1 152 ? -26.626 0.185 32.670 1.00 90.94 152 PHE A C 1
ATOM 1156 O O . PHE A 1 152 ? -26.488 0.898 33.666 1.00 90.94 152 PHE A O 1
ATOM 1163 N N . GLU A 1 153 ? -27.787 -0.406 32.381 1.00 89.44 153 GLU A N 1
ATOM 1164 C CA . GLU A 1 153 ? -28.950 -0.386 33.277 1.00 89.44 153 GLU A CA 1
ATOM 1165 C C . GLU A 1 153 ? -28.638 -1.003 34.636 1.00 89.44 153 GLU A C 1
ATOM 1167 O O . GLU A 1 153 ? -29.078 -0.474 35.653 1.00 89.44 153 GLU A O 1
ATOM 1172 N N . GLN A 1 154 ? -27.863 -2.084 34.656 1.00 88.69 154 GLN A N 1
ATOM 1173 C CA . GLN A 1 154 ? -27.402 -2.712 35.885 1.00 88.69 154 GLN A CA 1
ATOM 1174 C C . GLN A 1 154 ? -26.556 -1.745 36.720 1.00 88.69 154 GLN A C 1
ATOM 1176 O O . GLN A 1 154 ? -26.988 -1.372 37.805 1.00 88.69 154 GLN A O 1
ATOM 1181 N N . LEU A 1 155 ? -25.496 -1.173 36.139 1.00 88.00 155 LEU A N 1
ATOM 1182 C CA . LEU A 1 155 ? -24.673 -0.153 36.807 1.00 88.00 155 LEU A CA 1
ATOM 1183 C C . LEU A 1 155 ? -25.493 1.035 37.340 1.00 88.00 155 LEU A C 1
ATOM 1185 O O . LEU A 1 155 ? -25.184 1.596 38.390 1.00 88.00 155 LEU A O 1
ATOM 1189 N N . ALA A 1 156 ? -26.531 1.453 36.611 1.00 85.44 156 ALA A N 1
ATOM 1190 C CA . ALA A 1 156 ? -27.405 2.537 37.048 1.00 85.44 156 ALA A CA 1
ATOM 1191 C C . ALA A 1 156 ? -28.275 2.135 38.249 1.00 85.44 156 ALA A C 1
ATOM 1193 O O . ALA A 1 156 ? -28.430 2.936 39.173 1.00 85.44 156 ALA A O 1
ATOM 1194 N N . ARG A 1 157 ? -28.816 0.908 38.258 1.00 85.50 157 ARG A N 1
ATOM 1195 C CA . ARG A 1 157 ? -29.575 0.368 39.396 1.00 85.50 157 ARG A CA 1
ATOM 1196 C C . ARG A 1 157 ? -28.709 0.300 40.648 1.00 85.50 157 ARG A C 1
ATOM 1198 O O . ARG A 1 157 ? -29.148 0.784 41.689 1.00 85.50 157 ARG A O 1
ATOM 1205 N N . ASP A 1 158 ? -27.490 -0.208 40.522 1.00 85.56 158 ASP A N 1
ATOM 1206 C CA . ASP A 1 158 ? -26.574 -0.405 41.652 1.00 85.56 158 ASP A CA 1
ATOM 1207 C C . ASP A 1 158 ? -26.119 0.951 42.226 1.00 85.56 158 ASP A C 1
ATOM 1209 O O . ASP A 1 158 ? -25.998 1.135 43.437 1.00 85.56 158 ASP A O 1
ATOM 1213 N N . ALA A 1 159 ? -26.003 1.970 41.367 1.00 84.19 159 ALA A N 1
ATOM 1214 C CA . ALA A 1 159 ? -25.753 3.355 41.765 1.00 84.19 159 ALA A CA 1
ATOM 1215 C C . ALA A 1 159 ? -27.000 4.116 42.273 1.00 84.19 159 ALA A C 1
ATOM 1217 O O . ALA A 1 159 ? -26.898 5.302 42.602 1.00 84.19 159 ALA A O 1
ATOM 1218 N N . GLY A 1 160 ? -28.183 3.489 42.309 1.00 83.56 160 GLY A N 1
ATOM 1219 C CA . GLY A 1 160 ? -29.439 4.127 42.720 1.00 83.56 160 GLY A CA 1
ATOM 1220 C C . GLY A 1 160 ? -29.931 5.232 41.772 1.00 83.56 160 GLY A C 1
ATOM 1221 O O . GLY A 1 160 ? -30.637 6.146 42.200 1.00 83.56 160 GLY A O 1
ATOM 1222 N N . GLN A 1 161 ? -29.548 5.181 40.494 1.00 79.62 161 GLN A N 1
ATOM 1223 C CA . GLN A 1 161 ? -29.896 6.171 39.472 1.00 79.62 161 GLN A CA 1
ATOM 1224 C C . GLN A 1 161 ? -31.151 5.737 38.701 1.00 79.62 161 GLN A C 1
ATOM 1226 O O . GLN A 1 161 ? -31.172 4.690 38.060 1.00 79.62 161 GLN A O 1
ATOM 1231 N N . SER A 1 162 ? -32.205 6.555 38.740 1.00 66.06 162 SER A N 1
ATOM 1232 C CA . SER A 1 162 ? -33.515 6.252 38.137 1.00 66.06 162 SER A CA 1
ATOM 1233 C C . SER A 1 162 ? -33.701 6.752 36.697 1.00 66.06 162 SER A C 1
ATOM 1235 O O . SER A 1 162 ? -34.624 6.300 36.023 1.00 66.06 162 SER A O 1
ATOM 1237 N N . ASP A 1 163 ? -32.825 7.633 36.205 1.00 64.75 163 ASP A N 1
ATOM 1238 C CA . ASP A 1 163 ? -32.760 8.054 34.800 1.00 64.75 163 ASP A CA 1
ATOM 1239 C C . ASP A 1 163 ? -31.296 8.124 34.357 1.00 64.75 163 ASP A C 1
ATOM 1241 O O . ASP A 1 163 ? -30.553 9.039 34.712 1.00 64.75 163 ASP A O 1
ATOM 1245 N N . ALA A 1 164 ? -30.867 7.106 33.618 1.00 65.38 164 ALA A N 1
ATOM 1246 C CA . ALA A 1 164 ? -29.472 6.928 33.240 1.00 65.38 164 ALA A CA 1
ATOM 1247 C C . ALA A 1 164 ? -29.140 7.520 31.851 1.00 65.38 164 ALA A C 1
ATOM 1249 O O . ALA A 1 164 ? -28.038 7.323 31.329 1.00 65.38 164 ALA A O 1
ATOM 1250 N N . GLY A 1 165 ? -30.080 8.258 31.250 1.00 72.19 165 GLY A N 1
ATOM 1251 C CA . GLY A 1 165 ? -29.885 8.984 29.998 1.00 72.19 165 GLY A CA 1
ATOM 1252 C C . GLY A 1 165 ? -29.827 8.113 28.736 1.00 72.19 165 GLY A C 1
ATOM 1253 O O . GLY A 1 165 ? -29.785 6.881 28.778 1.00 72.19 165 GLY A O 1
ATOM 1254 N N . ARG A 1 166 ? -29.820 8.787 27.577 1.00 84.00 166 ARG A N 1
ATOM 1255 C CA . ARG A 1 166 ? -29.780 8.157 26.247 1.00 84.00 166 ARG A CA 1
ATOM 1256 C C . ARG A 1 166 ? -28.432 7.478 25.988 1.00 84.00 166 ARG A C 1
ATOM 1258 O O . ARG A 1 166 ? -27.377 8.039 26.291 1.00 84.00 166 ARG A O 1
ATOM 1265 N N . LEU A 1 167 ? -28.486 6.303 25.364 1.00 90.12 167 LEU A N 1
ATOM 1266 C CA 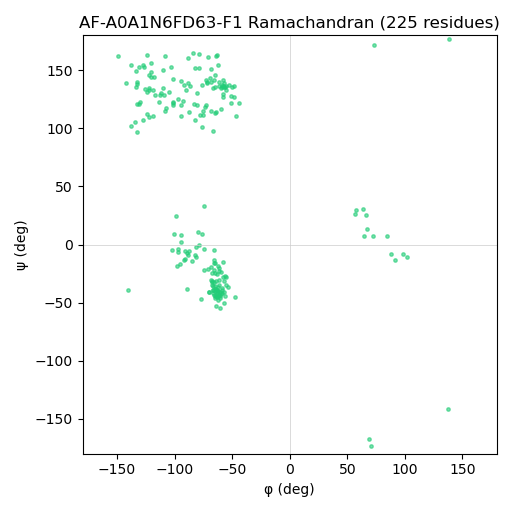. LEU A 1 167 ? -27.320 5.587 24.853 1.00 90.12 167 LEU A CA 1
ATOM 1267 C C . LEU A 1 167 ? -27.053 5.961 23.393 1.00 90.12 167 LEU A C 1
ATOM 1269 O O . LEU A 1 167 ? -27.973 6.040 22.578 1.00 90.12 167 LEU A O 1
ATOM 1273 N N . ASN A 1 168 ? -25.780 6.167 23.087 1.00 92.81 168 ASN A N 1
ATOM 1274 C CA . ASN A 1 168 ? -25.249 6.370 21.750 1.00 92.81 168 ASN A CA 1
ATOM 1275 C C . ASN A 1 168 ? -24.433 5.139 21.360 1.00 92.81 168 ASN A C 1
ATOM 1277 O O . ASN A 1 168 ? -23.627 4.663 22.160 1.00 92.81 168 ASN A O 1
ATOM 1281 N N . VAL A 1 169 ? -24.632 4.645 20.140 1.00 94.88 169 VAL A N 1
ATOM 1282 C CA . VAL A 1 169 ? -23.922 3.477 19.611 1.00 94.88 169 VAL A CA 1
ATOM 1283 C C . VAL A 1 169 ? -22.948 3.939 18.539 1.00 94.88 169 VAL A C 1
ATOM 1285 O O . VAL A 1 169 ? -23.330 4.656 17.616 1.00 94.88 169 VAL A O 1
ATOM 1288 N N . VAL A 1 170 ? -21.696 3.519 18.673 1.00 95.19 170 VAL A N 1
ATOM 1289 C CA . VAL A 1 170 ? -20.614 3.780 17.728 1.00 95.19 170 VAL A CA 1
ATOM 1290 C C . VAL A 1 170 ? -20.120 2.430 17.203 1.00 95.19 170 VAL A C 1
ATOM 1292 O O . VAL A 1 170 ? -19.528 1.664 17.971 1.00 95.19 170 VAL A O 1
ATOM 1295 N N . PRO A 1 171 ? -20.354 2.094 15.925 1.00 94.75 171 PRO A N 1
ATOM 1296 C CA . PRO A 1 171 ? -19.762 0.912 15.313 1.00 94.75 171 PRO A CA 1
ATOM 1297 C C . PRO A 1 171 ? -18.234 0.971 15.345 1.00 94.75 171 PRO A C 1
ATOM 1299 O O . PRO A 1 171 ? -17.621 2.000 15.043 1.00 94.75 171 PRO A O 1
ATOM 1302 N N . LEU A 1 172 ? -17.614 -0.145 15.719 1.00 94.06 172 LEU A N 1
ATOM 1303 C CA . LEU A 1 172 ? -16.162 -0.276 15.718 1.00 94.06 172 LEU A CA 1
ATOM 1304 C C . LEU A 1 172 ? -15.661 -0.609 14.303 1.00 94.06 172 LEU A C 1
ATOM 1306 O O . LEU A 1 172 ? -16.393 -1.224 13.523 1.00 94.06 172 LEU A O 1
ATOM 1310 N N . PRO A 1 173 ? -14.424 -0.214 13.954 1.00 89.75 173 PRO A N 1
ATOM 1311 C CA . PRO A 1 173 ? -13.845 -0.533 12.653 1.00 89.75 173 PRO A CA 1
ATOM 1312 C C . PRO A 1 173 ? -13.667 -2.046 12.488 1.00 89.75 173 PRO A C 1
ATOM 1314 O O . PRO A 1 173 ? -13.664 -2.793 13.469 1.00 89.75 173 PRO A O 1
ATOM 1317 N N . ASP A 1 174 ? -13.499 -2.486 11.241 1.00 85.31 174 ASP A N 1
ATOM 1318 C CA . ASP A 1 174 ? -13.188 -3.879 10.889 1.00 85.31 174 ASP A CA 1
ATOM 1319 C C . ASP A 1 174 ? -14.205 -4.905 11.423 1.00 85.31 174 ASP A C 1
ATOM 1321 O O . ASP A 1 174 ? -13.863 -6.061 11.661 1.00 85.31 174 ASP A O 1
ATOM 1325 N N . ASP A 1 175 ? -15.455 -4.474 11.635 1.00 85.38 175 ASP A N 1
ATOM 1326 C CA . ASP A 1 175 ? -16.536 -5.294 12.199 1.00 85.38 175 ASP A CA 1
ATOM 1327 C C . ASP A 1 175 ? -16.200 -5.872 13.593 1.00 85.38 175 ASP A C 1
ATOM 1329 O O . ASP A 1 175 ? -16.668 -6.937 13.985 1.00 85.38 175 ASP A O 1
ATOM 1333 N N . LEU A 1 176 ? -15.376 -5.169 14.383 1.00 92.19 176 LEU A N 1
ATOM 1334 C CA . LEU A 1 176 ? -14.962 -5.622 15.721 1.00 92.19 176 LEU A CA 1
ATOM 1335 C C . LEU A 1 176 ? -16.114 -5.689 16.739 1.00 92.19 176 LEU A C 1
ATOM 1337 O O . LEU A 1 176 ? -16.000 -6.388 17.749 1.00 92.19 176 LEU A O 1
ATOM 1341 N N . GLY A 1 177 ? -17.203 -4.958 16.498 1.00 95.75 177 GLY A N 1
ATOM 1342 C CA . GLY A 1 177 ? -18.363 -4.873 17.380 1.00 95.75 177 GLY A CA 1
ATOM 1343 C C . GLY A 1 177 ? -18.882 -3.443 17.514 1.00 95.75 177 GLY A C 1
ATOM 1344 O O . GLY A 1 177 ? -18.886 -2.680 16.546 1.00 95.75 177 GLY A O 1
ATOM 1345 N N . VAL A 1 178 ? -19.315 -3.063 18.718 1.00 97.12 178 VAL A N 1
ATOM 1346 C CA . VAL A 1 178 ? -19.840 -1.716 19.009 1.00 97.12 178 VAL A CA 1
ATOM 1347 C C . VAL A 1 178 ? -19.249 -1.144 20.296 1.00 97.12 178 VAL A C 1
ATOM 1349 O O . VAL A 1 178 ? -18.964 -1.879 21.239 1.00 97.12 178 VAL A O 1
ATOM 1352 N N . ALA A 1 179 ? -19.110 0.177 20.357 1.00 96.44 179 ALA A N 1
ATOM 1353 C CA . ALA A 1 179 ? -18.962 0.919 21.601 1.00 96.44 179 ALA A CA 1
ATOM 1354 C C . ALA A 1 179 ? -20.273 1.634 21.922 1.00 96.44 179 ALA A C 1
ATOM 1356 O O . ALA A 1 179 ? -20.848 2.319 21.076 1.00 96.44 179 ALA A O 1
ATOM 1357 N N . VAL A 1 180 ? -20.739 1.493 23.157 1.00 94.88 180 VAL A N 1
ATOM 1358 C CA . VAL A 1 180 ? -21.926 2.178 23.658 1.00 94.88 180 VAL A CA 1
ATOM 1359 C C . VAL A 1 180 ? -21.505 3.187 24.714 1.00 94.88 180 VAL A C 1
ATOM 1361 O O . VAL A 1 180 ? -20.774 2.869 25.654 1.00 94.88 180 VAL A O 1
ATOM 1364 N N . VAL A 1 181 ? -21.970 4.420 24.545 1.00 91.00 181 VAL A N 1
ATOM 1365 C CA . VAL A 1 181 ? -21.637 5.559 25.402 1.00 91.00 181 VAL A CA 1
ATOM 1366 C C . VAL A 1 181 ? -22.931 6.180 25.910 1.00 91.00 181 VAL A C 1
ATOM 1368 O O . VAL A 1 181 ? -23.852 6.425 25.129 1.00 91.00 181 VAL A O 1
ATOM 1371 N N . ARG A 1 182 ? -23.015 6.487 27.206 1.00 83.25 182 ARG A N 1
ATOM 1372 C CA . ARG A 1 182 ? -24.117 7.312 27.720 1.00 83.25 182 ARG A CA 1
ATOM 1373 C C . ARG A 1 182 ? -23.887 8.780 27.366 1.00 83.25 182 ARG A C 1
ATOM 1375 O O . ARG A 1 182 ? -22.795 9.308 27.556 1.00 83.25 182 ARG A O 1
ATOM 1382 N N . ALA A 1 183 ? -24.937 9.473 26.935 1.00 70.00 183 ALA A N 1
ATOM 1383 C CA . ALA A 1 183 ? -24.917 10.906 26.630 1.00 70.00 183 ALA A CA 1
ATOM 1384 C C . ALA A 1 183 ? -24.898 11.806 27.892 1.00 70.00 183 ALA A C 1
ATOM 1386 O O . ALA A 1 183 ? -25.476 12.891 27.903 1.00 70.00 183 ALA A O 1
ATOM 1387 N N . VAL A 1 184 ? -24.248 11.355 28.967 1.00 69.00 184 VAL A N 1
ATOM 1388 C CA . VAL A 1 184 ? -24.077 12.066 30.241 1.00 69.00 184 VAL A CA 1
ATOM 1389 C C . VAL A 1 184 ? -22.611 11.988 30.673 1.00 69.00 184 VAL A C 1
ATOM 1391 O O . VAL A 1 184 ? -21.948 10.961 30.525 1.00 69.00 184 VAL A O 1
ATOM 1394 N N . ARG A 1 185 ? -22.071 13.106 31.178 1.00 60.25 185 ARG A N 1
ATOM 1395 C CA . ARG A 1 185 ? -20.675 13.175 31.641 1.00 60.25 185 ARG A CA 1
ATOM 1396 C C . ARG A 1 185 ? -20.454 12.194 32.795 1.00 60.25 185 ARG A C 1
ATOM 1398 O O . ARG A 1 185 ? -21.253 12.163 33.722 1.00 60.25 185 ARG A O 1
ATOM 1405 N N . GLY A 1 186 ? -19.334 11.470 32.771 1.00 67.31 186 GLY A N 1
ATOM 1406 C CA . GLY A 1 186 ? -18.915 10.606 33.884 1.00 67.31 186 GLY A CA 1
ATOM 1407 C C . GLY A 1 186 ? -19.248 9.118 33.734 1.00 67.31 186 GLY A C 1
ATOM 1408 O O . GLY A 1 186 ? -18.789 8.318 34.538 1.00 67.31 186 GLY A O 1
ATOM 1409 N N . SER A 1 187 ? -20.022 8.728 32.721 1.00 73.62 187 SER A N 1
ATOM 1410 C CA . SER A 1 187 ? -20.650 7.399 32.676 1.00 73.62 187 SER A CA 1
ATOM 1411 C C . SER A 1 187 ? -19.831 6.259 32.068 1.00 73.62 187 SER A C 1
ATOM 1413 O O . SER A 1 187 ? -20.284 5.120 32.093 1.00 73.62 187 SER A O 1
ATOM 1415 N N . GLY A 1 188 ? -18.653 6.542 31.517 1.00 88.44 188 GLY A N 1
ATOM 1416 C CA . GLY A 1 188 ? -17.819 5.533 30.865 1.00 88.44 188 GLY A CA 1
ATOM 1417 C C . GLY A 1 188 ? -18.372 5.026 29.533 1.00 88.44 188 GLY A C 1
ATOM 1418 O O . GLY A 1 188 ? -19.345 5.552 28.987 1.00 88.44 188 GLY A O 1
ATOM 1419 N N . VAL A 1 189 ? -17.698 4.015 28.996 1.00 93.88 189 VAL A N 1
ATOM 1420 C CA . VAL A 1 189 ? -17.985 3.384 27.704 1.00 93.88 189 VAL A CA 1
ATOM 1421 C C . VAL A 1 189 ? -17.955 1.876 27.886 1.00 93.88 189 VAL A C 1
ATOM 1423 O O . VAL A 1 189 ? -17.027 1.356 28.505 1.00 93.88 189 VAL A O 1
ATOM 1426 N N . ILE A 1 190 ? -18.932 1.175 27.312 1.00 96.19 190 ILE A N 1
ATOM 1427 C CA . ILE A 1 190 ? -18.908 -0.286 27.191 1.00 96.19 190 ILE A CA 1
ATOM 1428 C C . ILE A 1 190 ? -18.654 -0.648 25.728 1.00 96.19 190 ILE A C 1
ATOM 1430 O O . ILE A 1 190 ? -19.462 -0.338 24.857 1.00 96.19 190 ILE A O 1
ATOM 1434 N N . PHE A 1 191 ? -17.539 -1.321 25.465 1.00 97.50 191 PHE A N 1
ATOM 1435 C CA . PHE A 1 191 ? -17.254 -1.991 24.199 1.00 97.50 191 PHE A CA 1
ATOM 1436 C C . PHE A 1 191 ? -17.801 -3.416 24.260 1.00 97.50 191 PHE A C 1
ATOM 1438 O O . PHE A 1 191 ? -17.642 -4.080 25.284 1.00 97.50 191 PHE A O 1
ATOM 1445 N N . VAL A 1 192 ? -18.411 -3.893 23.178 1.00 97.88 192 VAL A N 1
ATOM 1446 C CA . VAL A 1 192 ? -18.953 -5.254 23.058 1.00 97.88 192 VAL A CA 1
ATOM 1447 C C . VAL A 1 192 ? -18.443 -5.872 21.766 1.00 97.88 192 VAL A C 1
ATOM 1449 O O . VAL A 1 192 ? -18.641 -5.310 20.688 1.00 97.88 192 VAL A O 1
ATOM 1452 N N . ALA A 1 193 ? -17.773 -7.015 21.884 1.00 97.06 193 ALA A N 1
ATOM 1453 C CA . ALA A 1 193 ? -17.240 -7.770 20.755 1.00 97.06 193 ALA A CA 1
ATOM 1454 C C . ALA A 1 193 ? -18.321 -8.672 20.168 1.00 97.06 193 ALA A C 1
ATOM 1456 O O . ALA A 1 193 ? -19.315 -8.979 20.822 1.00 97.06 193 ALA A O 1
ATOM 1457 N N . ARG A 1 194 ? -18.086 -9.177 18.957 1.00 95.25 194 ARG A N 1
ATOM 1458 C CA . ARG A 1 194 ? -18.975 -10.155 18.309 1.00 95.25 194 ARG A CA 1
ATOM 1459 C C . ARG A 1 194 ? -19.199 -11.432 19.126 1.00 95.25 194 ARG A C 1
ATOM 1461 O O . ARG A 1 194 ? -20.277 -12.009 19.082 1.00 95.25 194 ARG A O 1
ATOM 1468 N N . ASP A 1 195 ? -18.210 -11.852 19.913 1.00 94.50 195 ASP A N 1
ATOM 1469 C CA . ASP A 1 195 ? -18.324 -12.988 20.840 1.00 94.50 195 ASP A CA 1
ATOM 1470 C C . ASP A 1 195 ? -19.038 -12.632 22.163 1.00 94.50 195 ASP A C 1
ATOM 1472 O O . ASP A 1 195 ? -19.043 -13.427 23.101 1.00 94.50 195 ASP A O 1
ATOM 1476 N N . SER A 1 196 ? -19.649 -11.443 22.242 1.00 92.81 196 SER A N 1
ATOM 1477 C CA . SER A 1 196 ? -20.319 -10.873 23.419 1.00 92.81 196 SER A CA 1
ATOM 1478 C C . SER A 1 196 ? -19.409 -10.585 24.617 1.00 92.81 196 SER A C 1
ATOM 1480 O O . SER A 1 196 ? -19.900 -10.190 25.676 1.00 92.81 196 SER A O 1
ATOM 1482 N N . SER A 1 197 ? -18.086 -10.723 24.478 1.00 96.56 197 SER A N 1
ATOM 1483 C CA . SER A 1 197 ? -17.155 -10.249 25.500 1.00 96.56 197 SER A CA 1
ATOM 1484 C C . SER A 1 197 ? -17.144 -8.720 25.545 1.00 96.56 197 SER A C 1
ATOM 1486 O O . SER A 1 197 ? -17.256 -8.047 24.517 1.00 96.56 197 SER A O 1
ATOM 1488 N N . VAL A 1 198 ? -17.014 -8.156 26.748 1.00 97.44 198 VAL A N 1
ATOM 1489 C CA . VAL A 1 198 ? -17.145 -6.710 26.958 1.00 97.44 198 VAL A CA 1
ATOM 1490 C C . VAL A 1 198 ? -15.892 -6.094 27.554 1.00 97.44 198 VAL A C 1
ATOM 1492 O O . VAL A 1 198 ? -15.109 -6.770 28.216 1.00 97.44 198 VAL A O 1
ATOM 1495 N N . LEU A 1 199 ? -15.710 -4.796 27.343 1.00 97.31 199 LEU A N 1
ATOM 1496 C CA . LEU A 1 199 ? -14.756 -3.967 28.072 1.00 97.31 199 LEU A CA 1
ATOM 1497 C C . LEU A 1 199 ? -15.476 -2.705 28.540 1.00 97.31 199 LEU A C 1
ATOM 1499 O O . LEU A 1 199 ? -15.969 -1.939 27.717 1.00 97.31 199 LEU A O 1
ATOM 1503 N N . TYR A 1 200 ? -15.503 -2.473 29.848 1.00 95.12 200 TYR A N 1
ATOM 1504 C CA . TYR A 1 200 ? -15.927 -1.204 30.426 1.00 95.12 200 TYR A CA 1
ATOM 1505 C C . TYR A 1 200 ? -14.708 -0.342 30.738 1.00 95.12 200 TYR A C 1
ATOM 1507 O O . TYR A 1 200 ? -13.806 -0.762 31.464 1.00 95.12 200 TYR A O 1
ATOM 1515 N N . VAL A 1 201 ? -14.695 0.874 30.199 1.00 92.62 201 VAL A N 1
ATOM 1516 C CA . VAL A 1 201 ? -13.706 1.905 30.523 1.00 92.62 201 VAL A CA 1
ATOM 1517 C C . VAL A 1 201 ? -14.400 3.112 31.134 1.00 92.62 201 VAL A C 1
ATOM 1519 O O . VAL A 1 201 ? -15.519 3.468 30.764 1.00 92.62 201 VAL A O 1
ATOM 1522 N N . THR A 1 202 ? -13.738 3.758 32.089 1.00 84.81 202 THR A N 1
ATOM 1523 C CA . THR A 1 202 ? -14.277 4.954 32.744 1.00 84.81 202 THR A CA 1
ATOM 1524 C C . THR A 1 202 ? -14.276 6.143 31.782 1.00 84.81 202 THR A C 1
ATOM 1526 O O . THR A 1 202 ? -13.546 6.167 30.794 1.00 84.81 202 THR A O 1
ATOM 1529 N N . SER A 1 203 ? -15.059 7.183 32.081 1.00 79.06 203 SER A N 1
ATOM 1530 C CA . SER A 1 203 ? -15.171 8.371 31.217 1.00 79.06 203 SER A CA 1
ATOM 1531 C C . SER A 1 203 ? -13.892 9.208 31.101 1.00 79.06 203 SER A C 1
ATOM 1533 O O . SER A 1 203 ? -13.902 10.224 30.416 1.00 79.06 203 SER A O 1
ATOM 1535 N N . ALA A 1 204 ? -12.836 8.860 31.841 1.00 73.94 204 ALA A N 1
ATOM 1536 C CA . ALA A 1 204 ? -11.531 9.505 31.743 1.00 73.94 204 ALA A CA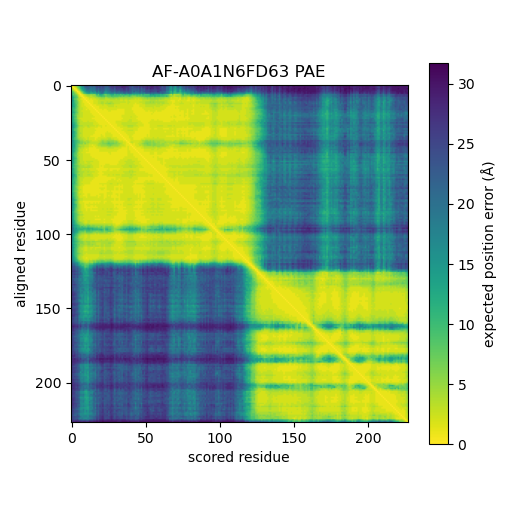 1
ATOM 1537 C C . ALA A 1 204 ? -10.697 8.968 30.566 1.00 73.94 204 ALA A C 1
ATOM 1539 O O . ALA A 1 204 ? -9.651 9.534 30.263 1.00 73.94 204 ALA A O 1
ATOM 1540 N N . ILE A 1 205 ? -11.135 7.872 29.937 1.00 78.38 205 ILE A N 1
ATOM 1541 C CA . ILE A 1 205 ? -10.472 7.251 28.792 1.00 78.38 205 ILE A CA 1
ATOM 1542 C C . ILE A 1 205 ? -11.223 7.646 27.518 1.00 78.38 205 ILE A C 1
ATOM 1544 O O . ILE A 1 205 ? -12.418 7.379 27.387 1.00 78.38 205 ILE A O 1
ATOM 1548 N N . ASP A 1 206 ? -10.508 8.260 26.575 1.00 86.06 206 ASP A N 1
ATOM 1549 C CA . ASP A 1 206 ? -11.055 8.607 25.264 1.00 86.06 206 ASP A CA 1
ATOM 1550 C C . ASP A 1 206 ? -11.344 7.354 24.428 1.00 86.06 206 ASP A C 1
ATOM 1552 O O . ASP A 1 206 ? -10.675 6.324 24.544 1.00 86.06 206 ASP A O 1
ATOM 1556 N N . LEU A 1 207 ? -12.331 7.450 23.534 1.00 88.56 207 LEU A N 1
ATOM 1557 C CA . LEU A 1 207 ? -12.820 6.309 22.760 1.00 88.56 207 LEU A CA 1
ATOM 1558 C C . LEU A 1 207 ? -11.734 5.594 21.924 1.00 88.56 207 LEU A C 1
ATOM 1560 O O . LEU A 1 207 ? -11.730 4.363 21.939 1.00 88.56 207 LEU A O 1
ATOM 1564 N N . PRO A 1 208 ? -10.788 6.292 21.254 1.00 89.44 208 PRO A N 1
ATOM 1565 C CA . PRO A 1 208 ? -9.680 5.633 20.555 1.00 89.44 208 PRO A CA 1
ATOM 1566 C C . PRO A 1 208 ? -8.766 4.830 21.490 1.00 89.44 208 PRO A C 1
ATOM 1568 O O . PRO A 1 208 ? -8.400 3.704 21.173 1.00 89.44 208 PRO A O 1
ATOM 1571 N N . VAL A 1 209 ? -8.471 5.353 22.686 1.00 89.44 209 VAL A N 1
ATOM 1572 C CA . VAL A 1 209 ? -7.660 4.638 23.686 1.00 89.44 209 VAL A CA 1
ATOM 1573 C C . VAL A 1 209 ? -8.404 3.400 24.192 1.00 89.44 209 VAL A C 1
ATOM 1575 O O . VAL A 1 209 ? -7.817 2.327 24.317 1.00 89.44 209 VAL A O 1
ATOM 1578 N N . GLY A 1 210 ? -9.711 3.518 24.443 1.00 92.50 210 GLY A N 1
ATOM 1579 C CA . GLY A 1 210 ? -10.556 2.375 24.796 1.00 92.50 210 GLY A CA 1
ATOM 1580 C C . GLY A 1 210 ? -10.585 1.300 23.702 1.00 92.50 210 GLY A C 1
ATOM 1581 O O . GLY A 1 210 ? -10.473 0.113 24.011 1.00 92.50 210 GLY A O 1
ATOM 1582 N N . LEU A 1 211 ? -10.658 1.710 22.429 1.00 92.81 211 LEU A N 1
ATOM 1583 C CA . LEU A 1 211 ? -10.593 0.807 21.278 1.00 92.81 211 LEU A CA 1
ATOM 1584 C C . LEU A 1 211 ? -9.251 0.067 21.211 1.00 92.81 211 LEU A C 1
ATOM 1586 O O . LEU A 1 211 ? -9.242 -1.132 20.935 1.00 92.81 211 LEU A O 1
ATOM 1590 N N . ASP A 1 212 ? -8.132 0.728 21.504 1.00 91.12 212 ASP A N 1
ATOM 1591 C CA . ASP A 1 212 ? -6.819 0.075 21.521 1.00 91.12 212 ASP A CA 1
ATOM 1592 C C . ASP A 1 212 ? -6.711 -0.978 22.630 1.00 91.12 212 ASP A C 1
ATOM 1594 O O . ASP A 1 212 ? -6.246 -2.093 22.383 1.00 91.12 212 ASP A O 1
ATOM 1598 N N . LEU A 1 213 ? -7.189 -0.686 23.846 1.00 93.94 213 LEU A N 1
ATOM 1599 C CA . LEU A 1 213 ? -7.244 -1.681 24.929 1.00 93.94 213 LEU A CA 1
ATOM 1600 C C . LEU A 1 213 ? -8.108 -2.885 24.529 1.00 93.94 213 LEU A C 1
ATOM 1602 O O . LEU A 1 213 ? -7.732 -4.041 24.739 1.00 93.94 213 LEU A O 1
ATOM 1606 N N . PHE A 1 214 ? -9.249 -2.609 23.902 1.00 94.88 214 PHE A N 1
ATOM 1607 C CA . PHE A 1 214 ? -10.175 -3.623 23.425 1.00 94.88 214 PHE A CA 1
ATOM 1608 C C . PHE A 1 214 ? -9.572 -4.503 22.318 1.00 94.88 214 PHE A C 1
ATOM 1610 O O . PHE A 1 214 ? -9.674 -5.733 22.384 1.00 94.88 214 PHE A O 1
ATOM 1617 N N . ARG A 1 215 ? -8.880 -3.904 21.341 1.00 92.00 215 ARG A N 1
ATOM 1618 C CA . ARG A 1 215 ? -8.140 -4.609 20.278 1.00 92.00 215 ARG A CA 1
ATOM 1619 C C . ARG A 1 215 ? -7.014 -5.474 20.835 1.00 92.00 215 ARG A C 1
ATOM 1621 O O . ARG A 1 215 ? -6.816 -6.587 20.360 1.00 92.00 215 ARG A O 1
ATOM 1628 N N . ASN A 1 216 ? -6.344 -5.014 21.889 1.00 93.19 216 ASN A N 1
ATOM 1629 C CA . ASN A 1 216 ? -5.300 -5.769 22.587 1.00 93.19 216 ASN A CA 1
ATOM 1630 C C . ASN A 1 216 ? -5.845 -6.881 23.505 1.00 93.19 216 ASN A C 1
ATOM 1632 O O . ASN A 1 216 ? -5.091 -7.489 24.262 1.00 93.19 216 ASN A O 1
ATOM 1636 N N . GLY A 1 217 ? -7.148 -7.169 23.440 1.00 92.75 217 GLY A N 1
ATOM 1637 C CA . GLY A 1 217 ? -7.765 -8.291 24.142 1.00 92.75 217 GLY A CA 1
ATOM 1638 C C . GLY A 1 217 ? -8.154 -7.999 25.588 1.00 92.75 217 GLY A C 1
ATOM 1639 O O . GLY A 1 217 ? -8.592 -8.912 26.285 1.00 92.75 217 GLY A O 1
ATOM 1640 N N . GLN A 1 218 ? -8.049 -6.753 26.061 1.00 96.69 218 GLN A N 1
ATOM 1641 C CA . GLN A 1 218 ? -8.527 -6.414 27.398 1.00 96.69 218 GLN A CA 1
ATOM 1642 C C . GLN A 1 218 ? -10.052 -6.548 27.463 1.00 96.69 218 GLN A C 1
ATOM 1644 O O . GLN A 1 218 ? -10.768 -6.094 26.566 1.00 96.69 218 GLN A O 1
ATOM 1649 N N . ARG A 1 219 ? -10.552 -7.174 28.530 1.00 96.88 219 ARG A N 1
ATOM 1650 C CA . ARG A 1 219 ? -11.980 -7.392 28.788 1.00 96.88 219 ARG A CA 1
ATOM 1651 C C . ARG A 1 219 ? -12.308 -7.135 30.254 1.00 96.88 219 ARG A C 1
ATOM 1653 O O . ARG A 1 219 ? -11.449 -7.287 31.122 1.00 96.88 219 ARG A O 1
ATOM 1660 N N . THR A 1 220 ? -13.559 -6.788 30.517 1.00 96.38 220 THR A N 1
ATOM 1661 C CA . THR A 1 220 ? -14.148 -6.707 31.853 1.00 96.38 220 THR A CA 1
ATOM 1662 C C . THR A 1 220 ? -14.993 -7.963 32.073 1.00 96.38 220 THR A C 1
ATOM 1664 O O . THR A 1 220 ? -15.908 -8.211 31.286 1.00 96.38 220 THR A O 1
ATOM 1667 N N . PRO A 1 221 ? -14.712 -8.777 33.105 1.00 94.56 221 PRO A N 1
ATOM 1668 C CA . PRO A 1 221 ? -15.571 -9.903 33.461 1.00 94.56 221 PRO A CA 1
ATOM 1669 C C . PRO A 1 221 ? -17.007 -9.440 33.736 1.00 94.56 221 PRO A C 1
ATOM 1671 O O . PRO A 1 221 ? -17.207 -8.431 34.405 1.00 94.56 221 PRO A O 1
ATOM 1674 N N . LEU A 1 222 ? -18.012 -10.190 33.270 1.00 90.19 222 LEU A N 1
ATOM 1675 C CA . LEU A 1 222 ? -19.423 -9.829 33.486 1.00 90.19 222 LEU A CA 1
ATOM 1676 C C . LEU A 1 222 ? -19.801 -9.779 34.975 1.00 90.19 222 LEU A C 1
ATOM 1678 O O . LEU A 1 222 ? -20.592 -8.934 35.377 1.00 90.19 222 LEU A O 1
ATOM 1682 N N . SER A 1 223 ? -19.159 -10.601 35.809 1.00 89.12 223 SER A N 1
ATOM 1683 C CA . SER A 1 223 ? -19.341 -10.579 37.266 1.00 89.12 223 SER A CA 1
ATOM 1684 C C . SER A 1 223 ? -18.939 -9.250 37.914 1.00 89.12 223 SER A C 1
ATOM 1686 O O . SER A 1 223 ? -19.352 -8.964 39.027 1.00 89.12 223 SER A O 1
ATOM 1688 N N . SER A 1 224 ? -18.123 -8.426 37.247 1.00 88.31 224 SER A N 1
ATOM 1689 C CA . SER A 1 224 ? -17.747 -7.095 37.744 1.00 88.31 224 SER A CA 1
ATOM 1690 C C . SER A 1 224 ? -18.867 -6.058 37.620 1.00 88.31 224 SER A C 1
ATOM 1692 O O . SER A 1 224 ? -18.673 -4.925 38.045 1.00 88.31 224 SER A O 1
ATOM 1694 N N . PHE A 1 225 ? -20.005 -6.417 37.020 1.00 85.50 225 PHE A N 1
ATOM 1695 C CA . PHE A 1 225 ? -21.184 -5.559 36.921 1.00 85.50 225 PHE A CA 1
ATOM 1696 C C . PHE A 1 225 ? -22.275 -5.941 37.937 1.00 85.50 225 PHE A C 1
ATOM 1698 O O . PHE A 1 225 ? -23.286 -5.263 37.982 1.00 85.50 225 PHE A O 1
ATOM 1705 N N . GLU A 1 226 ? -22.114 -7.020 38.714 1.00 77.00 226 GLU A N 1
ATOM 1706 C CA . GLU A 1 226 ? -23.140 -7.624 39.593 1.00 77.00 226 GLU A CA 1
ATOM 1707 C C . GLU A 1 226 ? -23.033 -7.229 41.085 1.00 77.00 226 GLU A C 1
ATOM 1709 O O . GLU A 1 226 ? -23.488 -7.990 41.937 1.00 77.00 226 GLU A O 1
ATOM 1714 N N . GLU A 1 227 ? -22.427 -6.082 41.418 1.00 59.16 227 GLU A N 1
ATOM 1715 C CA . GLU A 1 227 ? -22.292 -5.610 42.818 1.00 59.16 227 GLU A CA 1
ATOM 1716 C C . GLU A 1 227 ? -23.580 -5.009 43.399 1.00 59.16 227 GLU A C 1
ATOM 1718 O O . GLU A 1 227 ? -23.874 -5.313 44.582 1.00 59.16 227 GLU A O 1
#

Organism: NCBI:txid232089